Protein AF-A0A7S3KDC9-F1 (afdb_monomer)

Foldseek 3Di:
DDDQPDPDPQDPPQQEAEAEEEDCCPPPPVNVVVVVVVCVVRDPDDDPDDDPQNHQKYWYWYDHDPQAWIKIWIWGWDGDDPVCPPPPDIDIDTPDDIDTGGDDDDDDDDPVVVCVVPPDPCPVVNVVDDPDQWDADPVGDIGGDDDDDDDDCVPDDDDDPPDPPPDPDDDDDDDDDDDDDDDDDDD

Secondary structure (DSSP, 8-state):
---------PPTTPPPEEEEESTHHHH-HHHHHHHHHHHHHH-----SS--STT--EEEEEE-SSTTSPEEEEEEEEP---GGGTT-S---EEE-S--EEE------PPPHHHHHHHT-----HHHHH---TTEEE-TTS-EEE---PPP--STT------------S--PPP--------------

InterPro domains:
  IPR007109 Brix domain [PF04427] (1-105)
  IPR007109 Brix domain [PS50833] (1-112)
  IPR039770 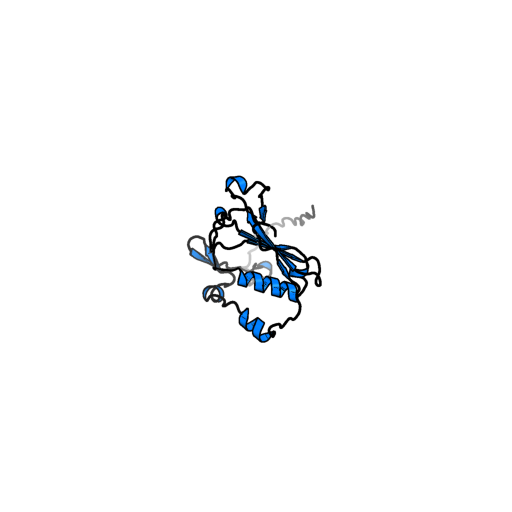Ribosome biogenesis protein Rpf2 [PTHR12728] (2-178)

Radius of gyration: 34.82 Å; Cα contacts (8 Å, |Δi|>4): 170; chains: 1; bounding box: 51×59×108 Å

Nearest PDB structures (foldseek):
  7v08-assembly1_v  TM=8.301E-01  e=1.025E-11  Saccharomyces cerevisiae BY4741
  8fl0-assembly1_ND  TM=8.923E-01  e=6.881E-11  Homo sapiens
  8pvk-assembly1_Cf  TM=8.203E-01  e=7.550E-10  Thermochaetoides thermophila DSM 1495
  8v87-assembly1_A  TM=5.357E-01  e=4.226E-05  Saccharomyces cerevisiae BY4741
  7r7a-assembly1_A  TM=6.028E-01  e=6.704E-04  Saccharomyces cerevisiae BY4741

pLDDT: mean 77.25, std 17.92, range [35.19, 95.69]

Structure (mmCIF, N/CA/C/O backbone):
data_AF-A0A7S3KDC9-F1
#
_entry.id   AF-A0A7S3KDC9-F1
#
loop_
_atom_site.group_PDB
_atom_site.id
_atom_site.type_symbol
_atom_site.label_atom_id
_atom_site.label_alt_id
_atom_site.label_comp_id
_atom_site.label_asym_id
_atom_site.label_entity_id
_atom_site.label_seq_id
_atom_site.pdbx_PDB_ins_code
_atom_site.Cartn_x
_atom_site.Cartn_y
_atom_site.Cartn_z
_atom_site.occupancy
_atom_site.B_iso_or_equiv
_atom_site.auth_seq_id
_atom_site.auth_comp_id
_atom_site.auth_asym_id
_atom_site.auth_atom_id
_atom_site.pdbx_PDB_model_num
ATOM 1 N N . MET A 1 1 ? 14.980 -5.523 -29.769 1.00 38.31 1 MET A N 1
ATOM 2 C CA . MET A 1 1 ? 14.821 -6.627 -28.802 1.00 38.31 1 MET A CA 1
ATOM 3 C C . MET A 1 1 ? 15.820 -6.347 -27.694 1.00 38.31 1 MET A C 1
ATOM 5 O O . MET A 1 1 ? 17.009 -6.439 -27.952 1.00 38.31 1 MET A O 1
ATOM 9 N N . VAL A 1 2 ? 15.374 -5.808 -26.557 1.00 43.94 2 VAL A N 1
ATOM 10 C CA . VAL A 1 2 ? 16.285 -5.476 -25.449 1.00 43.94 2 VAL A CA 1
ATOM 11 C C . VAL A 1 2 ? 16.535 -6.774 -24.692 1.00 43.94 2 VAL A C 1
ATOM 13 O O . VAL A 1 2 ? 15.620 -7.309 -24.072 1.00 43.94 2 VAL A O 1
ATOM 16 N N . GLU A 1 3 ? 17.735 -7.331 -24.826 1.00 42.62 3 GLU A N 1
ATOM 17 C CA . GLU A 1 3 ? 18.160 -8.485 -24.037 1.00 42.62 3 GLU A CA 1
ATOM 18 C C . GLU A 1 3 ? 18.395 -8.033 -22.592 1.00 42.62 3 GLU A C 1
ATOM 20 O O . GLU A 1 3 ? 19.257 -7.194 -22.321 1.00 42.62 3 GLU A O 1
ATOM 25 N N . PHE A 1 4 ? 17.621 -8.580 -21.654 1.00 53.53 4 PHE A N 1
ATOM 26 C CA . PHE A 1 4 ? 17.877 -8.395 -20.230 1.00 53.53 4 PHE A CA 1
ATOM 27 C C . PHE A 1 4 ? 19.142 -9.176 -19.864 1.00 53.53 4 PHE A C 1
ATOM 29 O O . PHE A 1 4 ? 19.122 -10.395 -19.719 1.00 53.53 4 PHE A O 1
ATOM 36 N N . LYS A 1 5 ? 20.262 -8.464 -19.737 1.00 50.69 5 LYS A N 1
ATOM 37 C CA . LYS A 1 5 ? 21.571 -9.027 -19.367 1.00 50.69 5 LYS A CA 1
ATOM 38 C C . LYS A 1 5 ? 21.699 -9.386 -17.880 1.00 50.69 5 LYS A C 1
ATOM 40 O O . LYS A 1 5 ? 22.746 -9.875 -17.463 1.00 50.69 5 LYS A O 1
ATOM 45 N N . ASN A 1 6 ? 20.662 -9.146 -17.080 1.00 57.94 6 ASN A N 1
ATOM 46 C CA . ASN A 1 6 ? 20.745 -9.248 -15.630 1.00 57.94 6 ASN A CA 1
ATOM 47 C C . ASN A 1 6 ? 20.316 -10.637 -15.152 1.00 57.94 6 ASN A C 1
ATOM 49 O O . ASN A 1 6 ? 19.184 -11.074 -15.360 1.00 57.94 6 ASN A O 1
ATOM 53 N N . LYS A 1 7 ? 21.244 -11.331 -14.489 1.00 64.56 7 LYS A N 1
ATOM 54 C CA . LYS A 1 7 ? 20.959 -12.529 -13.701 1.00 64.56 7 LYS A CA 1
ATOM 55 C C . LYS A 1 7 ? 20.071 -12.107 -12.527 1.00 64.56 7 LYS A C 1
ATO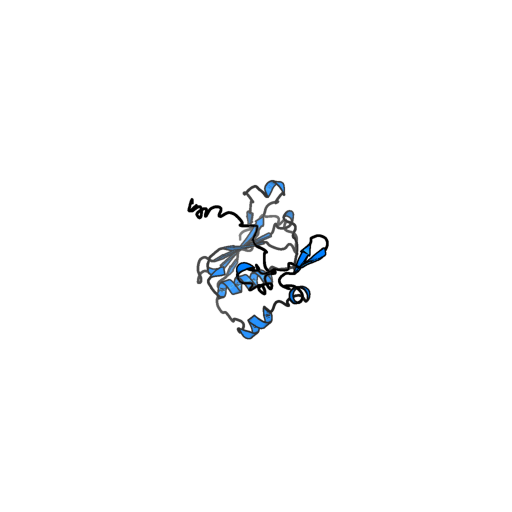M 57 O O . LYS A 1 7 ? 20.578 -11.559 -11.559 1.00 64.56 7 LYS A O 1
ATOM 62 N N . ILE A 1 8 ? 18.767 -12.348 -12.644 1.00 72.06 8 ILE A N 1
ATOM 63 C CA . ILE A 1 8 ? 17.779 -12.052 -11.598 1.00 72.06 8 ILE A CA 1
ATOM 64 C C . ILE A 1 8 ? 18.168 -12.827 -10.336 1.00 72.06 8 ILE A C 1
ATOM 66 O O . ILE A 1 8 ? 18.234 -14.060 -10.382 1.00 72.06 8 ILE A O 1
ATOM 70 N N . SER A 1 9 ? 18.443 -12.122 -9.237 1.00 77.25 9 SER A N 1
ATOM 71 C CA . SER A 1 9 ? 18.793 -12.740 -7.949 1.00 77.25 9 SER A CA 1
ATOM 72 C C . SER A 1 9 ? 17.602 -12.859 -6.990 1.00 77.25 9 SER A C 1
ATOM 74 O O . SER A 1 9 ? 17.691 -13.553 -5.980 1.00 77.25 9 SER A O 1
ATOM 76 N N . ILE A 1 10 ? 16.459 -12.271 -7.361 1.00 78.62 10 ILE A N 1
ATOM 77 C CA . ILE A 1 10 ? 15.203 -12.327 -6.606 1.00 78.62 10 ILE A CA 1
ATOM 78 C C . ILE A 1 10 ? 14.671 -13.762 -6.482 1.00 78.62 10 ILE A C 1
ATOM 80 O O . ILE A 1 10 ? 14.402 -14.444 -7.476 1.00 78.62 10 ILE A O 1
ATOM 84 N N . GLU A 1 11 ? 14.394 -14.180 -5.248 1.00 80.69 11 GLU A N 1
ATOM 85 C CA . GLU A 1 11 ? 13.729 -15.449 -4.958 1.00 80.69 11 GLU A CA 1
ATOM 86 C C . GLU A 1 11 ? 12.222 -15.413 -5.271 1.00 80.69 11 GLU A C 1
ATOM 88 O O . GLU A 1 11 ? 11.508 -14.427 -5.052 1.00 80.69 11 GLU A O 1
ATOM 93 N N . ILE A 1 12 ? 11.692 -16.543 -5.741 1.00 81.50 12 ILE A N 1
ATOM 94 C CA . ILE A 1 12 ? 10.267 -16.684 -6.049 1.00 81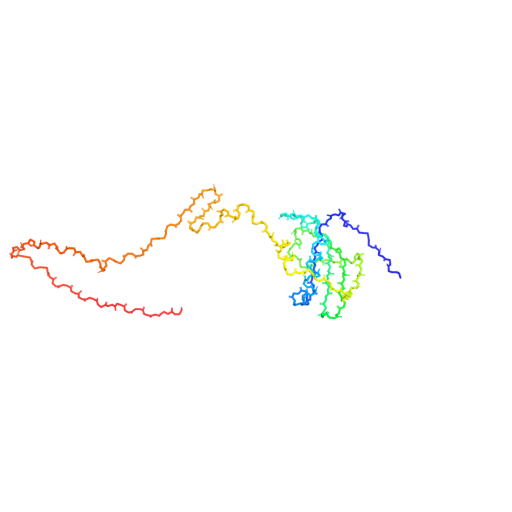.50 12 ILE A CA 1
ATOM 95 C C . ILE A 1 12 ? 9.448 -16.612 -4.752 1.00 81.50 12 ILE A C 1
ATOM 97 O O . ILE A 1 12 ? 9.695 -17.341 -3.796 1.00 81.50 12 ILE A O 1
ATOM 101 N N . GLY A 1 13 ? 8.415 -15.766 -4.742 1.00 80.62 13 GLY A N 1
ATOM 102 C CA . GLY A 1 13 ? 7.488 -15.641 -3.613 1.00 80.62 13 GLY A CA 1
ATOM 103 C C . GLY A 1 13 ? 7.859 -14.570 -2.585 1.00 80.62 13 GLY A C 1
ATOM 104 O O . GLY A 1 13 ? 7.149 -14.443 -1.584 1.00 80.62 13 GL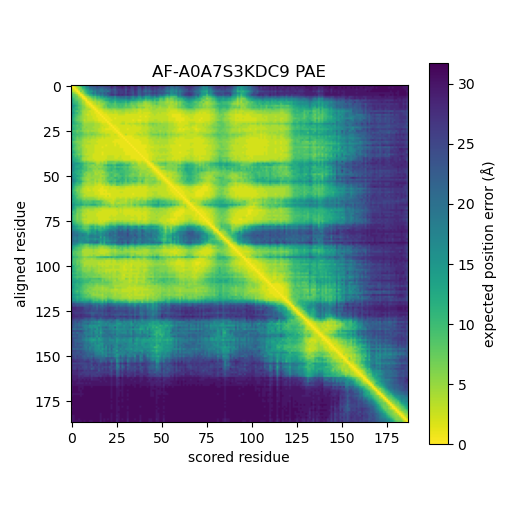Y A O 1
ATOM 105 N N . GLN A 1 14 ? 8.908 -13.778 -2.832 1.00 82.62 14 GLN A N 1
ATOM 106 C CA . GLN A 1 14 ? 9.185 -12.575 -2.046 1.00 82.62 14 GLN A CA 1
ATOM 107 C C . GLN A 1 14 ? 8.087 -11.522 -2.227 1.00 82.62 14 GLN A C 1
ATOM 109 O O . GLN A 1 1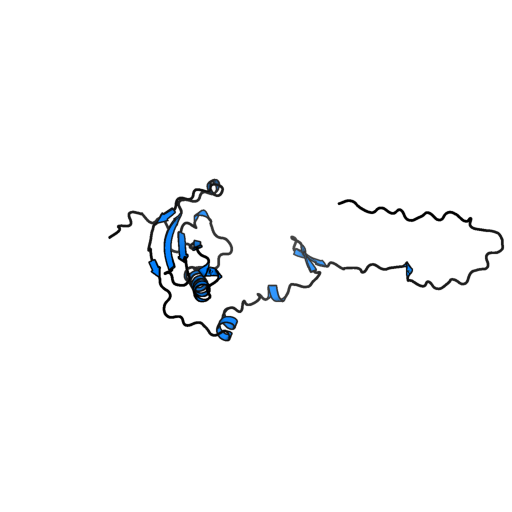4 ? 7.557 -11.318 -3.325 1.00 82.62 14 GLN A O 1
ATOM 114 N N . GLN A 1 15 ? 7.744 -10.850 -1.127 1.00 86.06 15 GLN A N 1
ATOM 115 C CA . GLN A 1 15 ? 6.761 -9.777 -1.140 1.00 86.06 15 GLN A CA 1
ATOM 116 C C . GLN A 1 15 ? 7.393 -8.515 -1.747 1.00 86.06 15 GLN A C 1
ATOM 118 O O . GLN A 1 15 ? 8.410 -8.053 -1.229 1.00 86.06 15 GLN A O 1
ATOM 123 N N . PRO A 1 16 ? 6.815 -7.947 -2.820 1.00 89.62 16 PRO A N 1
ATOM 124 C CA . PRO A 1 16 ? 7.359 -6.745 -3.428 1.00 89.62 16 PRO A CA 1
ATOM 125 C C . PRO A 1 16 ? 7.048 -5.503 -2.592 1.00 89.62 16 PRO A C 1
ATOM 127 O O . PRO A 1 16 ? 5.987 -5.392 -1.968 1.00 89.62 16 PRO A O 1
ATOM 130 N N . ILE A 1 17 ? 7.950 -4.532 -2.659 1.00 89.50 17 ILE A N 1
ATOM 131 C CA . ILE A 1 17 ? 7.695 -3.150 -2.268 1.00 89.50 17 ILE A CA 1
ATOM 132 C C . ILE A 1 17 ? 6.970 -2.478 -3.436 1.00 89.50 17 ILE A C 1
ATOM 134 O O . ILE A 1 17 ? 7.436 -2.518 -4.574 1.00 89.50 17 ILE A O 1
ATOM 138 N N . LEU A 1 18 ? 5.816 -1.875 -3.159 1.00 93.00 18 LEU A N 1
ATOM 139 C CA . LEU A 1 18 ? 5.032 -1.150 -4.156 1.00 93.00 18 LEU A CA 1
ATOM 140 C C . LEU A 1 18 ? 5.235 0.349 -3.968 1.00 93.00 18 LEU A C 1
ATOM 142 O O . LEU A 1 18 ? 4.988 0.873 -2.881 1.00 93.00 18 LEU A O 1
ATOM 146 N N . LEU A 1 19 ? 5.636 1.033 -5.034 1.00 94.06 19 LEU A N 1
ATOM 147 C CA . LEU A 1 19 ? 5.787 2.480 -5.067 1.00 94.06 19 LEU A CA 1
ATOM 148 C C . LEU A 1 19 ? 4.755 3.063 -6.032 1.00 94.06 19 LEU A C 1
ATOM 150 O O . LEU A 1 19 ? 4.705 2.668 -7.191 1.00 94.06 19 LEU A O 1
ATOM 154 N N . PHE A 1 20 ? 3.935 3.996 -5.557 1.00 95.69 20 PHE A N 1
ATOM 155 C CA . PHE A 1 20 ? 2.978 4.732 -6.384 1.00 95.69 20 PHE A CA 1
ATOM 156 C C . PHE A 1 20 ? 3.424 6.188 -6.440 1.00 95.69 20 PHE A C 1
ATOM 158 O O . PHE A 1 20 ? 3.456 6.857 -5.409 1.00 95.69 20 PHE A O 1
ATOM 165 N N . GLN A 1 21 ? 3.799 6.657 -7.624 1.00 94.50 21 GLN A N 1
ATOM 166 C CA . GLN A 1 21 ? 4.276 8.015 -7.861 1.00 94.50 21 GLN A CA 1
ATOM 167 C C . GLN A 1 21 ? 3.242 8.789 -8.678 1.00 94.50 21 GLN A C 1
ATOM 169 O O . GLN A 1 21 ? 2.884 8.377 -9.784 1.00 94.50 21 GLN A O 1
ATOM 174 N N . GLY A 1 22 ? 2.800 9.919 -8.131 1.00 93.81 22 GLY A N 1
ATOM 175 C CA . GLY A 1 22 ? 1.896 10.856 -8.787 1.00 93.81 22 GLY A CA 1
ATOM 176 C C . GLY A 1 22 ? 0.578 11.067 -8.048 1.00 93.81 22 GLY A C 1
ATOM 177 O O . GLY A 1 22 ? -0.013 10.137 -7.496 1.00 93.81 22 GLY A O 1
ATOM 178 N N . ASP A 1 23 ? 0.097 12.304 -8.107 1.00 93.62 23 ASP A N 1
ATOM 179 C CA . ASP A 1 23 ? -1.134 12.770 -7.463 1.00 93.62 23 ASP A CA 1
ATOM 180 C C . ASP A 1 23 ? -2.423 12.057 -7.922 1.00 93.62 23 ASP A C 1
ATOM 182 O O . ASP A 1 23 ? -3.337 11.903 -7.098 1.00 93.62 23 ASP A O 1
ATOM 186 N N . PRO A 1 24 ? -2.551 11.566 -9.181 1.00 94.12 24 PRO A N 1
ATOM 187 C CA . PRO A 1 24 ? -3.754 10.856 -9.610 1.00 94.12 24 PRO A CA 1
ATOM 188 C C . PRO A 1 24 ? -4.128 9.697 -8.684 1.00 94.12 24 PRO A C 1
ATOM 190 O O . PRO A 1 24 ? -5.314 9.471 -8.449 1.00 94.12 24 PRO A O 1
ATOM 193 N N . PHE A 1 25 ? -3.141 9.005 -8.108 1.00 95.00 25 PHE A N 1
ATOM 194 C CA . PHE A 1 25 ? -3.349 7.846 -7.239 1.00 95.00 25 PHE A CA 1
ATOM 195 C C . PHE A 1 25 ? -4.066 8.142 -5.918 1.00 95.00 25 PHE A C 1
ATOM 197 O O . PHE A 1 25 ? -4.572 7.196 -5.310 1.00 95.00 25 PHE A O 1
ATOM 204 N N . ASP A 1 26 ? -4.136 9.407 -5.503 1.00 93.38 26 ASP A N 1
ATOM 205 C CA . ASP A 1 26 ? -4.817 9.830 -4.276 1.00 93.38 26 ASP A CA 1
ATOM 206 C C . ASP A 1 26 ? -6.005 10.772 -4.544 1.00 93.38 26 ASP A C 1
ATOM 208 O O . ASP A 1 26 ? -6.892 10.887 -3.699 1.00 93.38 26 ASP A O 1
ATOM 212 N N . LEU A 1 27 ? -6.071 11.397 -5.728 1.00 93.19 27 LEU A N 1
ATOM 213 C CA . LEU A 1 27 ? -7.140 12.334 -6.102 1.00 93.19 27 LEU A CA 1
ATOM 214 C C . LEU A 1 27 ? -8.214 11.722 -7.015 1.00 93.19 27 LEU A C 1
ATOM 216 O O . LEU A 1 27 ? -9.398 12.027 -6.876 1.00 93.19 27 LEU A O 1
ATOM 220 N N . SER A 1 28 ? -7.830 10.878 -7.976 1.00 92.94 28 SER A N 1
ATOM 221 C CA . SER A 1 28 ? -8.747 10.345 -8.989 1.00 92.94 28 SER A CA 1
ATOM 222 C C . SER A 1 28 ? -9.345 9.013 -8.552 1.00 92.94 28 SER A C 1
ATOM 224 O O . SER A 1 28 ? -8.625 8.048 -8.308 1.00 92.94 28 SER A O 1
ATOM 226 N N . GLU A 1 29 ? -10.677 8.904 -8.535 1.00 91.50 29 GLU A N 1
ATOM 227 C CA . GLU A 1 29 ? -11.375 7.690 -8.086 1.00 91.50 29 GLU A CA 1
ATOM 228 C C . GLU A 1 29 ? -10.932 6.423 -8.842 1.00 91.50 29 GLU A C 1
ATOM 230 O O . GLU A 1 29 ? -10.737 5.363 -8.241 1.00 91.50 29 GLU A O 1
ATOM 235 N N . ASN A 1 30 ? -10.725 6.528 -10.158 1.00 92.88 30 ASN A N 1
ATOM 236 C CA . ASN A 1 30 ? -10.280 5.402 -10.981 1.00 92.88 30 ASN A CA 1
ATOM 237 C C . ASN A 1 30 ? -8.866 4.938 -10.598 1.00 92.88 30 ASN A C 1
ATOM 239 O O . ASN A 1 30 ? -8.620 3.735 -10.499 1.00 92.88 30 ASN A O 1
ATOM 243 N N . HIS A 1 31 ? -7.958 5.879 -10.337 1.00 93.56 31 HIS A N 1
ATOM 244 C CA . HIS A 1 31 ? -6.571 5.592 -9.970 1.00 93.56 31 HIS A CA 1
ATOM 245 C C . HIS A 1 31 ? -6.452 5.098 -8.526 1.00 93.56 31 HIS A C 1
ATOM 247 O O . HIS A 1 31 ? -5.695 4.164 -8.272 1.00 93.56 31 HIS A O 1
ATOM 253 N N . ILE A 1 32 ? -7.252 5.631 -7.597 1.00 93.50 32 ILE A N 1
ATOM 254 C CA . ILE A 1 32 ? -7.342 5.136 -6.214 1.00 93.50 32 ILE A CA 1
ATOM 255 C C . ILE A 1 32 ? -7.793 3.670 -6.206 1.00 93.50 32 ILE A C 1
ATOM 257 O O . ILE A 1 32 ? -7.217 2.821 -5.521 1.00 93.50 32 ILE A O 1
ATOM 261 N N . LYS A 1 33 ? -8.820 3.333 -6.992 1.00 92.31 33 LYS A N 1
ATOM 262 C CA . LYS A 1 33 ? -9.306 1.949 -7.091 1.00 92.31 33 LYS A CA 1
ATOM 263 C C . LYS A 1 33 ? -8.293 1.036 -7.777 1.00 92.31 33 LYS A C 1
ATOM 265 O O . LYS A 1 33 ? -8.110 -0.093 -7.327 1.00 92.31 33 LYS A O 1
ATOM 270 N N . PHE A 1 34 ? -7.595 1.529 -8.799 1.00 93.56 34 PHE A N 1
ATOM 271 C CA . PHE A 1 34 ? -6.480 0.811 -9.414 1.00 93.56 34 PHE A CA 1
ATOM 272 C C . PHE A 1 34 ? -5.354 0.536 -8.405 1.00 93.56 34 PHE A C 1
ATOM 274 O O . PHE A 1 34 ? -4.909 -0.604 -8.294 1.00 93.56 34 PHE A O 1
ATOM 281 N N . LYS A 1 35 ? -4.949 1.538 -7.614 1.00 94.75 35 LYS A N 1
ATOM 282 C CA . LYS A 1 35 ? -3.961 1.406 -6.531 1.00 94.75 35 LYS A CA 1
ATOM 283 C C . LYS A 1 35 ? -4.373 0.315 -5.544 1.00 94.75 35 LYS A C 1
ATOM 285 O O . LYS A 1 35 ? -3.593 -0.595 -5.281 1.00 94.75 35 LYS A O 1
ATOM 290 N N . ASN A 1 36 ? -5.619 0.342 -5.071 1.00 92.81 36 ASN A N 1
ATOM 291 C CA . ASN A 1 36 ? -6.150 -0.681 -4.164 1.00 92.81 36 ASN A CA 1
ATOM 292 C C . ASN A 1 36 ? -6.126 -2.088 -4.783 1.00 92.81 36 ASN A C 1
ATOM 294 O O . ASN A 1 36 ? -5.751 -3.048 -4.112 1.00 92.81 36 ASN A O 1
ATOM 298 N N . MET A 1 37 ? -6.488 -2.207 -6.062 1.00 92.62 37 MET A N 1
ATOM 299 C CA . MET A 1 37 ? -6.452 -3.473 -6.793 1.00 92.62 37 MET A CA 1
ATOM 300 C C . MET A 1 37 ? -5.021 -4.007 -6.941 1.00 92.62 37 MET A C 1
ATOM 302 O O . MET A 1 37 ? -4.794 -5.191 -6.716 1.00 92.62 37 MET A O 1
ATOM 306 N N . MET A 1 38 ? -4.052 -3.148 -7.271 1.00 93.75 38 MET A N 1
ATOM 307 C CA . MET A 1 38 ? -2.643 -3.545 -7.389 1.00 93.75 38 MET A CA 1
ATOM 308 C C . MET A 1 38 ? -2.049 -3.953 -6.042 1.00 93.75 38 MET A C 1
ATOM 310 O O . MET A 1 38 ? -1.324 -4.944 -5.970 1.00 93.75 38 MET A O 1
ATOM 314 N N . ILE A 1 39 ? -2.401 -3.248 -4.965 1.00 93.50 39 ILE A N 1
ATOM 315 C CA . ILE A 1 39 ? -1.998 -3.632 -3.609 1.00 93.50 39 ILE A CA 1
ATOM 316 C C . ILE A 1 39 ? -2.512 -5.033 -3.272 1.00 93.50 39 ILE A C 1
ATOM 318 O O . ILE A 1 39 ? -1.752 -5.830 -2.734 1.00 93.50 39 ILE A O 1
ATOM 322 N N . ASP A 1 40 ? -3.768 -5.356 -3.588 1.00 91.25 40 ASP A N 1
ATOM 323 C CA . ASP A 1 40 ? -4.315 -6.684 -3.291 1.00 91.25 40 ASP A CA 1
ATOM 324 C C . ASP A 1 40 ? -3.735 -7.772 -4.210 1.00 91.25 40 ASP A C 1
ATOM 326 O O . ASP A 1 40 ? -3.420 -8.861 -3.740 1.00 91.25 40 ASP A O 1
ATOM 330 N N . PHE A 1 41 ? -3.496 -7.459 -5.490 1.00 92.00 41 PHE A N 1
ATOM 331 C CA . PHE A 1 41 ? -2.901 -8.388 -6.459 1.00 92.00 41 PHE A CA 1
ATOM 332 C C . PHE A 1 41 ? -1.476 -8.812 -6.078 1.00 92.00 41 PHE A C 1
ATOM 334 O O . PHE A 1 41 ? -1.134 -9.991 -6.155 1.00 92.00 41 PHE A O 1
ATOM 341 N N . PHE A 1 42 ? -0.638 -7.864 -5.649 1.00 90.12 42 PHE A N 1
ATOM 342 C CA . PHE A 1 42 ? 0.754 -8.141 -5.279 1.00 90.12 42 PHE A CA 1
ATOM 343 C C . PHE A 1 42 ? 0.934 -8.550 -3.810 1.00 90.12 42 PHE A C 1
ATOM 345 O O . PHE A 1 42 ? 2.042 -8.906 -3.394 1.00 90.12 42 PHE A O 1
ATOM 352 N N . ARG A 1 43 ? -0.134 -8.543 -3.005 1.00 85.44 43 ARG A N 1
ATOM 353 C CA . ARG A 1 43 ? -0.078 -8.989 -1.611 1.00 85.44 43 ARG A CA 1
ATOM 354 C C . ARG A 1 43 ? -0.224 -10.507 -1.526 1.00 85.44 43 ARG A C 1
ATOM 356 O O . ARG A 1 43 ? -1.322 -11.046 -1.556 1.00 85.44 43 ARG A O 1
ATOM 363 N N . ILE A 1 44 ? 0.900 -11.194 -1.326 1.00 77.69 44 ILE A N 1
ATOM 364 C CA . ILE A 1 44 ? 0.943 -12.664 -1.242 1.00 77.69 44 ILE A CA 1
ATOM 365 C C . ILE A 1 44 ? 0.524 -13.175 0.151 1.00 77.69 44 ILE A C 1
ATOM 367 O O . ILE A 1 44 ? -0.211 -14.156 0.260 1.00 77.69 44 ILE A O 1
ATOM 371 N N . LYS A 1 45 ? 0.994 -12.542 1.240 1.00 81.19 45 LYS A N 1
ATOM 372 C CA . LYS A 1 45 ? 0.740 -12.979 2.629 1.00 81.19 45 LYS A CA 1
ATOM 373 C C . LYS A 1 45 ? 0.508 -11.793 3.568 1.00 81.19 45 LYS A C 1
ATOM 375 O O . LYS A 1 45 ? 1.045 -10.708 3.371 1.00 81.19 45 LYS A O 1
ATOM 380 N N . HIS A 1 46 ? -0.259 -12.021 4.636 1.00 79.94 46 HIS A N 1
ATOM 381 C CA . HIS A 1 46 ? -0.362 -11.086 5.758 1.00 79.94 46 HIS A CA 1
ATOM 382 C C . HIS A 1 46 ? 0.802 -11.306 6.730 1.00 79.94 46 HIS A C 1
ATOM 384 O O . HIS A 1 46 ? 0.739 -12.184 7.591 1.00 79.94 46 HIS A O 1
ATOM 390 N N . LEU A 1 47 ? 1.861 -10.511 6.589 1.00 78.62 47 LEU A N 1
ATOM 391 C CA . LEU A 1 47 ? 3.025 -10.550 7.473 1.00 78.62 47 LEU A CA 1
ATOM 392 C C . LEU A 1 47 ? 2.906 -9.469 8.561 1.00 78.62 47 LEU A C 1
ATOM 394 O O . LEU A 1 47 ? 2.505 -8.342 8.279 1.00 78.62 47 LEU A O 1
ATOM 398 N N . LYS A 1 48 ? 3.228 -9.816 9.816 1.00 82.94 48 LYS A N 1
ATOM 399 C CA . LYS A 1 48 ? 3.326 -8.846 10.931 1.00 82.94 48 LYS A CA 1
ATOM 400 C C . LYS A 1 48 ? 4.680 -8.136 10.959 1.00 82.94 48 LYS A C 1
ATOM 402 O O . LYS A 1 48 ? 4.762 -6.994 11.389 1.00 82.94 48 LYS A O 1
ATOM 407 N N . SER A 1 49 ? 5.715 -8.833 10.515 1.00 81.75 49 SER A N 1
ATOM 408 C CA . SER A 1 49 ? 7.081 -8.353 10.360 1.00 81.75 49 SER A CA 1
ATOM 409 C C . SER A 1 49 ? 7.656 -8.971 9.089 1.00 81.75 49 SER A C 1
ATOM 411 O O . SER A 1 49 ? 7.260 -10.072 8.698 1.00 81.75 49 SER A O 1
ATOM 413 N N . THR A 1 50 ? 8.551 -8.247 8.426 1.00 78.94 50 THR A N 1
ATOM 414 C CA . THR A 1 50 ? 9.252 -8.713 7.226 1.00 78.94 50 THR A CA 1
ATOM 415 C C . THR A 1 50 ? 10.748 -8.515 7.405 1.00 78.94 50 THR A C 1
ATOM 417 O O . THR A 1 50 ? 11.168 -7.626 8.146 1.00 78.94 50 THR A O 1
ATOM 420 N N . ASN A 1 51 ? 11.542 -9.352 6.744 1.00 79.44 51 ASN A N 1
ATOM 421 C CA . ASN A 1 51 ? 12.983 -9.171 6.695 1.00 79.44 51 ASN A CA 1
ATOM 422 C C . ASN A 1 51 ? 13.317 -8.134 5.612 1.00 79.44 51 ASN A C 1
ATOM 424 O O . ASN A 1 51 ? 12.945 -8.298 4.448 1.00 79.44 51 ASN A O 1
ATOM 428 N N . ILE A 1 52 ? 14.019 -7.074 6.007 1.00 77.69 52 ILE A N 1
ATOM 429 C CA . ILE A 1 52 ? 14.447 -5.988 5.118 1.00 77.69 52 ILE A CA 1
ATOM 430 C C . ILE A 1 52 ? 15.437 -6.523 4.075 1.00 77.69 52 ILE A C 1
ATOM 432 O O . ILE A 1 52 ? 15.310 -6.200 2.899 1.00 77.69 52 ILE A O 1
ATOM 436 N N . LEU A 1 53 ? 16.336 -7.431 4.473 1.00 76.69 53 LEU A N 1
ATOM 437 C CA . LEU A 1 53 ? 17.346 -8.033 3.590 1.00 76.69 53 LEU A CA 1
ATOM 438 C C . LEU A 1 53 ? 16.716 -8.833 2.438 1.00 76.69 53 LEU A C 1
ATOM 440 O O . LEU A 1 53 ? 17.268 -8.911 1.345 1.00 76.69 53 LEU A O 1
ATOM 444 N N . ALA A 1 54 ? 15.541 -9.419 2.689 1.00 74.12 54 ALA A N 1
ATOM 445 C CA . ALA A 1 54 ? 14.783 -10.204 1.716 1.00 74.12 54 ALA A CA 1
ATOM 446 C C . ALA A 1 54 ? 13.833 -9.348 0.858 1.00 74.12 54 ALA A C 1
ATOM 448 O O . ALA A 1 54 ? 13.119 -9.877 0.009 1.00 74.12 54 ALA A O 1
ATOM 449 N N . SER A 1 55 ? 13.773 -8.034 1.087 1.00 78.38 55 SER A N 1
ATOM 450 C CA . SER A 1 55 ? 12.873 -7.121 0.376 1.00 78.38 55 SER A CA 1
ATOM 451 C C . SER A 1 55 ? 13.600 -6.456 -0.795 1.00 78.38 55 SER A C 1
ATOM 453 O O . SER A 1 55 ? 13.805 -5.248 -0.808 1.00 78.38 55 SER A O 1
ATOM 455 N N . GLN A 1 56 ? 14.012 -7.259 -1.777 1.00 86.81 56 GLN A N 1
ATOM 456 C CA . GLN A 1 56 ? 14.798 -6.789 -2.931 1.00 86.81 56 GLN A CA 1
ATOM 457 C C . GLN A 1 56 ? 13.926 -6.368 -4.119 1.00 86.81 56 GLN A C 1
ATOM 459 O O . GLN A 1 56 ? 14.366 -5.651 -5.012 1.00 86.81 56 GLN A O 1
ATOM 464 N N . ARG A 1 57 ? 12.670 -6.818 -4.153 1.00 88.50 57 ARG A N 1
ATOM 465 C CA . ARG A 1 57 ? 11.772 -6.609 -5.287 1.00 88.50 57 ARG A CA 1
ATOM 466 C C . ARG A 1 57 ? 11.006 -5.294 -5.157 1.00 88.50 57 ARG A C 1
ATOM 468 O O . ARG A 1 57 ? 10.198 -5.163 -4.238 1.00 88.50 57 ARG A O 1
ATOM 475 N N . ILE A 1 58 ? 11.171 -4.370 -6.105 1.00 91.12 58 ILE A N 1
ATOM 476 C CA . ILE A 1 58 ? 10.457 -3.083 -6.124 1.00 91.12 58 ILE A CA 1
ATOM 477 C C . ILE A 1 58 ? 9.642 -2.950 -7.412 1.00 91.12 58 ILE A C 1
ATOM 479 O O . ILE A 1 58 ? 10.170 -3.063 -8.517 1.00 91.12 58 ILE A O 1
ATOM 483 N N . ILE A 1 59 ? 8.345 -2.680 -7.281 1.00 93.19 59 ILE A N 1
ATOM 484 C CA . ILE A 1 59 ? 7.450 -2.393 -8.406 1.00 93.19 59 ILE A CA 1
ATOM 485 C C . ILE A 1 59 ? 6.996 -0.943 -8.289 1.00 93.19 59 ILE A C 1
ATOM 487 O O . ILE A 1 59 ? 6.348 -0.563 -7.313 1.00 93.19 59 ILE A O 1
ATOM 491 N N . CYS A 1 60 ? 7.338 -0.141 -9.291 1.00 94.69 60 CYS A N 1
ATOM 492 C CA . CYS A 1 60 ? 6.974 1.263 -9.372 1.00 94.69 60 CYS A CA 1
ATOM 493 C C . CYS A 1 60 ? 5.818 1.456 -10.354 1.00 94.69 60 CYS A C 1
ATOM 495 O O . CYS A 1 60 ? 5.871 0.968 -11.482 1.00 94.69 60 CYS A O 1
ATOM 497 N N . PHE A 1 61 ? 4.798 2.188 -9.921 1.00 95.69 61 PHE A N 1
ATOM 498 C CA . PHE A 1 61 ? 3.699 2.681 -10.733 1.00 95.69 61 PHE A CA 1
ATOM 499 C C . PHE A 1 61 ? 3.800 4.195 -10.813 1.00 95.69 61 PHE A C 1
ATOM 501 O O . PHE A 1 61 ? 3.753 4.861 -9.778 1.00 95.69 61 PHE A O 1
ATOM 508 N N . THR A 1 62 ? 3.891 4.744 -12.017 1.00 95.44 62 THR A N 1
ATOM 509 C CA . THR A 1 62 ? 3.930 6.192 -12.226 1.00 95.44 62 THR A CA 1
ATOM 510 C C . THR A 1 62 ? 2.735 6.639 -13.058 1.00 95.44 62 THR A C 1
ATOM 512 O O . THR A 1 62 ? 2.351 5.979 -14.026 1.00 95.44 62 THR A O 1
ATOM 515 N N . ALA A 1 63 ? 2.107 7.739 -12.645 1.00 94.69 63 ALA A N 1
ATOM 516 C CA . ALA A 1 63 ? 1.015 8.382 -13.367 1.00 94.69 63 ALA A CA 1
ATOM 517 C C . ALA A 1 63 ? 1.138 9.897 -13.198 1.00 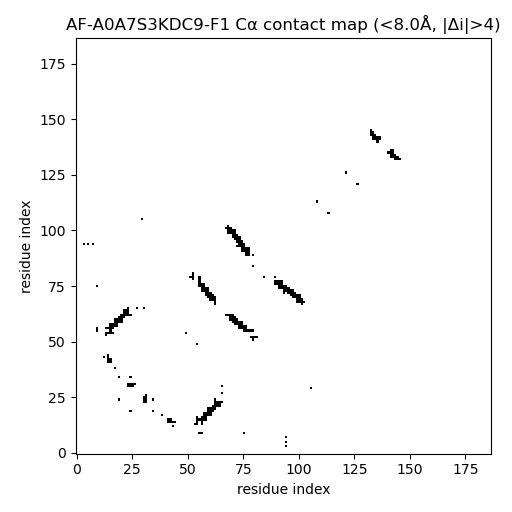94.69 63 ALA A C 1
ATOM 519 O O . ALA A 1 63 ? 1.147 10.391 -12.074 1.00 94.69 63 ALA A O 1
ATOM 520 N N . GLN A 1 64 ? 1.249 10.638 -14.298 1.00 89.31 64 GLN A N 1
ATOM 521 C CA . GLN A 1 64 ? 1.435 12.090 -14.241 1.00 89.31 64 GLN A CA 1
ATOM 522 C C . GLN A 1 64 ? 0.088 12.814 -14.153 1.00 89.31 64 GLN A C 1
ATOM 524 O O . GLN A 1 64 ? -0.120 13.659 -13.289 1.00 89.31 64 GLN A O 1
ATOM 529 N N . GLU A 1 65 ? -0.853 12.434 -15.015 1.00 88.69 65 GLU A N 1
ATOM 530 C CA . GLU A 1 65 ? -2.191 13.016 -15.089 1.00 88.69 65 GLU A CA 1
ATOM 531 C C . GLU A 1 65 ? -3.264 11.933 -15.225 1.00 88.69 65 GLU A C 1
ATOM 533 O O . GLU A 1 65 ? -2.998 10.798 -15.623 1.00 88.69 65 GLU A O 1
ATOM 538 N N . ASN A 1 66 ? -4.521 12.310 -14.990 1.00 84.81 66 ASN A N 1
ATOM 539 C CA . ASN A 1 66 ? -5.659 11.389 -15.027 1.00 84.81 66 ASN A CA 1
ATOM 540 C C . ASN A 1 66 ? -5.899 10.717 -16.391 1.00 84.81 66 ASN A C 1
ATOM 542 O O . ASN A 1 66 ? -6.555 9.679 -16.441 1.00 84.81 66 ASN A O 1
ATOM 546 N N . ASN A 1 67 ? -5.440 11.321 -17.488 1.00 85.38 67 ASN A N 1
ATOM 547 C CA . ASN A 1 67 ? -5.628 10.789 -18.841 1.00 85.38 67 ASN A CA 1
ATOM 548 C C . ASN A 1 67 ? -4.340 10.193 -19.431 1.00 85.38 67 ASN A C 1
ATOM 550 O O . ASN A 1 67 ? -4.344 9.695 -20.556 1.00 85.38 67 ASN A O 1
ATOM 554 N N . THR A 1 68 ? -3.234 10.255 -18.685 1.00 89.31 68 THR A N 1
ATOM 555 C CA . THR A 1 68 ? -1.969 9.643 -19.099 1.00 89.31 68 THR A CA 1
ATOM 556 C C . THR A 1 68 ? -1.965 8.154 -18.768 1.00 89.31 68 THR A C 1
ATOM 558 O O . THR A 1 68 ? -2.607 7.731 -17.802 1.00 89.31 68 THR A O 1
ATOM 561 N N . PRO A 1 69 ? -1.273 7.330 -19.567 1.00 92.19 69 PRO A N 1
ATOM 562 C CA . PRO A 1 69 ? -1.112 5.927 -19.243 1.00 92.19 69 PRO A CA 1
ATOM 563 C C . PRO A 1 69 ? -0.256 5.762 -17.981 1.00 92.19 69 PRO A C 1
ATOM 565 O O . PRO A 1 69 ? 0.687 6.509 -17.731 1.00 92.19 69 PRO A O 1
ATOM 568 N N . ILE A 1 70 ? -0.601 4.756 -17.187 1.00 94.62 70 ILE A N 1
ATOM 569 C CA . ILE A 1 70 ? 0.139 4.338 -16.005 1.00 94.62 70 ILE A CA 1
ATOM 570 C C . ILE A 1 70 ? 1.327 3.500 -16.466 1.00 94.62 70 ILE A C 1
ATOM 572 O O . ILE A 1 70 ? 1.142 2.467 -17.119 1.00 94.62 70 ILE A O 1
ATOM 576 N N . MET A 1 71 ? 2.533 3.899 -16.080 1.00 94.94 71 MET A N 1
ATOM 577 C CA . MET A 1 71 ? 3.737 3.115 -16.337 1.00 94.94 71 MET A CA 1
ATOM 578 C C . MET A 1 71 ? 4.026 2.215 -15.143 1.00 94.94 71 MET A C 1
ATOM 580 O O . MET A 1 71 ? 4.069 2.674 -14.005 1.00 94.94 71 MET A O 1
ATOM 584 N N . LEU A 1 72 ? 4.253 0.934 -15.406 1.00 94.94 72 LEU A N 1
ATOM 585 C CA . LEU A 1 72 ? 4.788 -0.030 -14.458 1.00 94.94 72 LEU A CA 1
ATOM 586 C C . LEU A 1 72 ? 6.246 -0.297 -14.810 1.00 94.94 72 LEU A C 1
ATOM 588 O O . LEU A 1 72 ? 6.569 -0.652 -15.946 1.00 94.94 72 LEU A O 1
ATOM 592 N N . GLN A 1 73 ? 7.112 -0.162 -13.814 1.00 93.12 73 GLN A N 1
ATOM 593 C CA . GLN A 1 73 ? 8.523 -0.512 -13.896 1.00 93.12 73 GLN A CA 1
ATOM 594 C C . GLN A 1 73 ? 8.877 -1.467 -12.761 1.00 93.12 73 GLN A C 1
ATOM 596 O O . GLN A 1 73 ? 8.371 -1.342 -11.645 1.00 93.12 73 GLN A O 1
ATOM 601 N N . HIS A 1 74 ? 9.739 -2.434 -13.053 1.00 92.00 74 HIS A N 1
ATOM 602 C CA . HIS A 1 74 ? 10.135 -3.465 -12.105 1.00 92.00 74 HIS A CA 1
ATOM 603 C C . HIS A 1 74 ? 11.648 -3.438 -11.909 1.00 92.00 74 HIS A C 1
ATOM 605 O O . HIS A 1 74 ? 12.411 -3.604 -12.868 1.00 92.00 74 HIS A O 1
ATOM 611 N N . PHE A 1 75 ? 12.050 -3.233 -10.658 1.00 90.75 75 PHE A N 1
ATOM 612 C CA . PHE A 1 75 ? 13.430 -3.041 -10.243 1.00 90.75 75 PHE A CA 1
ATOM 613 C C . PHE A 1 75 ? 13.858 -4.093 -9.214 1.00 90.75 75 PHE A C 1
ATOM 615 O O . PHE A 1 75 ? 13.063 -4.519 -8.368 1.00 90.75 75 PHE A O 1
ATOM 622 N N . GLU A 1 76 ? 15.133 -4.465 -9.278 1.00 88.56 76 GLU A N 1
ATOM 623 C CA . GLU A 1 76 ? 15.885 -5.062 -8.176 1.00 88.56 76 GLU A CA 1
ATOM 624 C C . GLU A 1 76 ? 16.513 -3.942 -7.361 1.00 88.56 76 GLU A C 1
ATOM 626 O O . GLU A 1 76 ? 17.160 -3.059 -7.926 1.00 88.56 76 GLU A O 1
ATOM 631 N N . ALA A 1 77 ? 16.370 -3.999 -6.045 1.00 85.88 77 ALA A N 1
ATOM 632 C CA . ALA A 1 77 ? 17.280 -3.314 -5.149 1.00 85.88 77 ALA A CA 1
ATOM 633 C C . ALA A 1 77 ? 18.538 -4.166 -4.961 1.00 85.88 77 ALA A C 1
ATOM 635 O O . ALA A 1 77 ? 18.442 -5.380 -4.754 1.00 85.88 77 ALA A O 1
ATOM 636 N N . GLY A 1 78 ? 19.708 -3.524 -4.995 1.00 78.12 78 GLY A N 1
ATOM 637 C CA . GLY A 1 78 ? 20.956 -4.149 -4.563 1.00 78.12 78 GLY A CA 1
ATOM 638 C C . GLY A 1 78 ? 20.903 -4.617 -3.102 1.00 78.12 78 GLY A C 1
ATOM 639 O O . GLY A 1 78 ? 19.965 -4.313 -2.363 1.00 78.12 78 GLY A O 1
ATOM 640 N N . THR A 1 79 ? 21.918 -5.367 -2.670 1.00 69.69 79 THR A N 1
ATOM 641 C CA . THR A 1 79 ? 21.987 -5.918 -1.309 1.00 69.69 79 THR A CA 1
ATOM 642 C C . THR A 1 79 ? 21.907 -4.813 -0.256 1.00 69.69 79 THR A C 1
ATOM 644 O O . THR A 1 79 ? 22.863 -4.071 -0.032 1.00 69.69 79 THR A O 1
ATOM 647 N N . ILE A 1 80 ? 20.764 -4.731 0.420 1.00 65.19 80 ILE A N 1
ATOM 648 C CA . ILE A 1 80 ? 20.563 -3.848 1.566 1.00 65.19 80 ILE A CA 1
ATOM 649 C C . ILE A 1 80 ? 21.262 -4.519 2.746 1.00 65.19 80 ILE A C 1
ATOM 651 O O . ILE A 1 80 ? 20.833 -5.584 3.165 1.00 65.19 80 ILE A O 1
ATOM 655 N N . ASN A 1 81 ? 22.340 -3.936 3.268 1.00 62.72 81 ASN A N 1
ATOM 656 C CA . ASN A 1 81 ? 22.964 -4.388 4.515 1.00 62.72 81 ASN A CA 1
ATOM 657 C C . ASN A 1 81 ? 22.468 -3.514 5.676 1.00 62.72 81 ASN A C 1
ATOM 659 O O . ASN A 1 81 ? 22.206 -2.331 5.482 1.00 62.72 81 ASN A O 1
ATOM 663 N N . GLU A 1 82 ? 22.379 -4.053 6.896 1.00 59.62 82 GLU A N 1
ATOM 664 C CA . GLU A 1 82 ? 21.887 -3.304 8.072 1.00 59.62 82 GLU A CA 1
ATOM 665 C C . GLU A 1 82 ? 22.735 -2.056 8.388 1.00 59.62 82 GLU A C 1
ATOM 667 O O . GLU A 1 82 ? 22.195 -1.046 8.829 1.00 59.62 82 GLU A O 1
ATOM 672 N N . GLY A 1 83 ? 24.038 -2.079 8.080 1.00 59.12 83 GLY A N 1
ATOM 673 C CA . GLY A 1 83 ? 24.915 -0.902 8.174 1.00 59.12 83 GLY A CA 1
ATOM 674 C C . GLY A 1 83 ? 24.686 0.150 7.081 1.00 59.12 83 GLY A C 1
ATOM 675 O O . GLY A 1 83 ? 25.035 1.307 7.272 1.00 59.12 83 GLY A O 1
ATOM 676 N N . LEU A 1 84 ? 24.061 -0.240 5.967 1.00 56.91 84 LEU A N 1
ATOM 677 C CA . LEU A 1 84 ? 23.693 0.625 4.843 1.00 56.91 84 LEU A CA 1
ATOM 678 C C . LEU A 1 84 ? 22.268 1.187 4.994 1.00 56.91 84 LEU A C 1
ATOM 680 O O . LEU A 1 84 ? 21.853 2.022 4.204 1.00 56.91 84 LEU A O 1
ATOM 684 N N . ALA A 1 85 ? 21.502 0.748 6.001 1.00 54.94 85 ALA A N 1
ATOM 685 C CA . ALA A 1 85 ? 20.136 1.224 6.240 1.00 54.94 85 ALA A CA 1
ATOM 686 C C . ALA A 1 85 ? 20.069 2.726 6.595 1.00 54.94 85 ALA A C 1
ATOM 688 O O . ALA A 1 85 ? 18.988 3.313 6.557 1.00 54.94 85 ALA A O 1
ATOM 689 N N . GLY A 1 86 ? 21.210 3.334 6.944 1.00 58.50 86 GLY A N 1
ATOM 690 C CA . GLY A 1 86 ? 21.369 4.777 7.142 1.00 58.50 86 GLY A CA 1
ATOM 691 C C . GLY A 1 86 ? 21.902 5.537 5.921 1.00 58.50 86 GLY A C 1
ATOM 692 O O . GLY A 1 86 ? 21.797 6.762 5.902 1.00 58.50 86 GLY A O 1
ATOM 693 N N . ASP A 1 87 ? 22.427 4.842 4.907 1.00 60.22 87 ASP A N 1
ATOM 694 C CA . ASP A 1 87 ? 22.991 5.458 3.705 1.00 60.22 87 ASP A CA 1
ATOM 695 C C . ASP A 1 87 ? 21.947 5.508 2.580 1.00 60.22 87 ASP A C 1
ATOM 697 O O . ASP A 1 87 ? 21.281 4.529 2.248 1.00 60.22 87 ASP A O 1
ATOM 701 N N . SER A 1 88 ? 21.802 6.681 1.964 1.00 59.69 88 SER A N 1
ATOM 702 C CA . SER A 1 88 ? 20.734 7.007 1.006 1.00 59.69 88 SER A CA 1
ATOM 703 C C . SER A 1 88 ? 20.887 6.389 -0.388 1.00 59.69 88 SER A C 1
ATOM 705 O O . SER A 1 88 ? 20.036 6.610 -1.250 1.00 59.69 88 SER A O 1
ATOM 707 N N . ASN A 1 89 ? 21.972 5.663 -0.648 1.00 71.44 89 ASN A N 1
ATOM 708 C CA . ASN A 1 89 ? 22.361 5.277 -2.002 1.00 71.44 89 ASN A CA 1
ATOM 709 C C . ASN A 1 89 ? 22.087 3.792 -2.234 1.00 71.44 89 ASN A C 1
ATOM 711 O O . ASN A 1 89 ? 22.975 2.951 -2.125 1.00 71.44 89 ASN A O 1
ATOM 715 N N . ILE A 1 90 ? 20.834 3.485 -2.561 1.00 76.81 90 ILE A N 1
ATOM 716 C CA . ILE A 1 90 ? 20.427 2.152 -3.007 1.00 76.81 90 ILE A CA 1
ATOM 717 C C . ILE A 1 90 ? 20.500 2.129 -4.533 1.00 76.81 90 ILE A C 1
ATOM 719 O O . ILE A 1 90 ? 19.784 2.870 -5.208 1.00 76.81 90 ILE A O 1
ATOM 723 N N . GLU A 1 91 ? 21.358 1.273 -5.082 1.00 83.06 91 GLU A N 1
ATOM 724 C CA . GLU A 1 91 ? 21.410 1.029 -6.522 1.00 83.06 91 GLU A CA 1
ATOM 725 C C . GLU A 1 91 ? 20.202 0.191 -6.953 1.00 83.06 91 GLU A C 1
ATOM 727 O O . GLU A 1 91 ? 19.914 -0.862 -6.373 1.00 83.06 91 GLU A O 1
ATOM 732 N N . LEU A 1 92 ? 19.491 0.673 -7.974 1.00 86.62 92 LEU A N 1
ATOM 733 C CA . LEU A 1 92 ? 18.341 -0.004 -8.562 1.00 86.62 92 LEU A CA 1
ATOM 734 C C . LEU A 1 92 ? 18.696 -0.491 -9.963 1.00 86.62 92 LEU A C 1
ATOM 736 O O . LEU A 1 92 ? 19.120 0.299 -10.809 1.00 86.62 92 LEU A O 1
ATOM 740 N N . THR A 1 93 ? 18.479 -1.775 -10.230 1.00 89.12 93 THR A N 1
ATOM 741 C CA . THR A 1 93 ? 18.656 -2.359 -11.565 1.00 89.12 93 THR A CA 1
ATOM 742 C C . THR A 1 93 ? 17.296 -2.706 -12.160 1.00 89.12 93 THR A C 1
ATOM 744 O O . THR A 1 93 ? 16.434 -3.292 -11.510 1.00 89.12 93 THR A O 1
ATOM 747 N N . GLU A 1 94 ? 17.051 -2.318 -13.413 1.00 88.56 94 GLU A N 1
ATOM 748 C CA . GLU A 1 94 ? 15.802 -2.675 -14.091 1.00 88.56 94 GLU A CA 1
ATOM 749 C C . GLU A 1 94 ? 15.839 -4.157 -14.492 1.00 88.56 94 GLU A C 1
ATOM 751 O O . GLU A 1 94 ? 16.716 -4.598 -15.240 1.00 88.56 94 GLU A O 1
ATOM 756 N N . ILE A 1 95 ? 14.876 -4.927 -13.982 1.00 87.25 95 ILE A N 1
ATOM 757 C CA . ILE A 1 95 ? 14.679 -6.342 -14.331 1.00 87.25 95 ILE A CA 1
ATOM 758 C C . ILE A 1 95 ? 13.582 -6.488 -15.392 1.00 87.25 95 ILE A C 1
ATOM 760 O O . ILE A 1 95 ? 13.594 -7.426 -16.187 1.00 87.25 95 ILE A O 1
ATOM 764 N N . GLY A 1 96 ? 12.618 -5.559 -15.404 1.00 81.94 96 GLY A N 1
ATOM 765 C CA . GLY A 1 96 ? 11.418 -5.638 -16.239 1.00 81.94 96 GLY A CA 1
ATOM 766 C C . GLY A 1 96 ? 10.365 -6.620 -15.690 1.00 81.94 96 GLY A C 1
ATOM 767 O O . GLY A 1 96 ? 10.621 -7.326 -14.718 1.00 81.94 96 GLY A O 1
ATOM 768 N N . PRO A 1 97 ? 9.149 -6.689 -16.260 1.00 87.81 97 PRO A N 1
ATOM 769 C CA . PRO A 1 97 ? 8.703 -6.010 -17.470 1.00 87.81 97 PRO A CA 1
ATOM 770 C C . PRO A 1 97 ? 8.412 -4.528 -17.233 1.00 87.81 97 PRO A C 1
ATOM 772 O O . PRO A 1 97 ? 7.921 -4.134 -16.177 1.00 87.81 97 PRO A O 1
ATOM 775 N N . LYS A 1 98 ? 8.674 -3.720 -18.260 1.00 91.00 98 LYS A N 1
ATOM 776 C CA . LYS A 1 98 ? 8.180 -2.350 -18.355 1.00 91.00 98 LYS A CA 1
ATOM 777 C C . LYS A 1 98 ? 6.849 -2.380 -19.093 1.00 91.00 98 LYS A C 1
ATOM 779 O O . LYS A 1 98 ? 6.797 -2.848 -20.230 1.00 91.00 98 LYS A O 1
ATOM 784 N N . ILE A 1 99 ? 5.780 -1.937 -18.443 1.00 93.81 99 ILE A N 1
ATOM 785 C CA . ILE A 1 99 ? 4.421 -2.020 -18.989 1.00 93.81 99 ILE A CA 1
ATOM 786 C C . ILE A 1 99 ? 3.808 -0.628 -18.989 1.00 93.81 99 ILE A C 1
ATOM 788 O O . ILE A 1 99 ? 3.868 0.080 -17.993 1.00 93.81 99 ILE A O 1
ATOM 792 N N . GLU A 1 100 ? 3.186 -0.256 -20.096 1.00 94.38 100 GLU A N 1
ATOM 793 C CA . GLU A 1 100 ? 2.380 0.953 -20.213 1.00 94.38 100 GLU A CA 1
ATOM 794 C C . GLU A 1 100 ? 0.902 0.555 -20.254 1.00 94.38 100 GLU A C 1
ATOM 796 O O . GLU A 1 100 ? 0.497 -0.295 -21.052 1.00 94.38 100 GLU A O 1
ATOM 801 N N . MET A 1 101 ? 0.090 1.120 -19.361 1.00 92.69 101 MET A N 1
ATOM 802 C CA . MET A 1 101 ? -1.310 0.738 -19.179 1.00 92.69 101 MET A CA 1
ATOM 803 C C . MET A 1 101 ? -2.219 1.960 -19.239 1.00 92.69 101 MET A C 1
ATOM 805 O O . MET A 1 101 ? -2.141 2.847 -18.401 1.00 92.69 101 MET A O 1
ATOM 809 N N . SER A 1 102 ? -3.163 1.985 -20.176 1.00 91.38 102 SER A N 1
ATOM 810 C CA . SER A 1 102 ? -4.214 3.011 -20.217 1.00 91.38 102 SER A CA 1
ATOM 811 C C . SER A 1 102 ? -5.501 2.500 -19.563 1.00 91.38 102 SER A C 1
ATOM 813 O O . SER A 1 102 ? -5.988 1.427 -19.941 1.00 91.38 102 SER A O 1
ATOM 815 N N . ILE A 1 103 ? -6.111 3.276 -18.665 1.00 90.50 103 ILE A N 1
ATOM 816 C CA . ILE A 1 103 ? -7.459 2.977 -18.161 1.00 90.50 103 ILE A CA 1
ATOM 817 C C . ILE A 1 103 ? -8.468 3.281 -19.275 1.00 90.50 103 ILE A C 1
ATOM 819 O O . ILE A 1 103 ? -8.532 4.398 -19.775 1.00 90.50 103 ILE A O 1
ATOM 823 N N . ARG A 1 104 ? -9.255 2.278 -19.679 1.00 91.38 104 ARG A N 1
ATOM 824 C CA . ARG A 1 104 ? -10.292 2.430 -20.714 1.00 91.38 104 ARG A CA 1
ATOM 825 C C . ARG A 1 104 ? -11.684 2.277 -20.113 1.00 91.38 104 ARG A C 1
ATOM 827 O O . ARG A 1 104 ? -12.273 3.227 -19.621 1.00 91.38 104 ARG A O 1
ATOM 834 N N . ARG A 1 105 ? -12.221 1.058 -20.139 1.00 91.62 105 ARG A N 1
ATOM 835 C CA . ARG A 1 105 ? -13.545 0.758 -19.589 1.00 91.62 105 ARG A CA 1
ATOM 836 C C . ARG A 1 105 ? -13.424 0.471 -18.102 1.00 91.62 105 ARG A C 1
ATOM 838 O O . ARG A 1 105 ? -12.553 -0.297 -17.701 1.00 91.62 105 ARG A O 1
ATOM 845 N N . VAL A 1 106 ? -14.331 1.041 -17.318 1.00 91.88 106 VAL A N 1
ATOM 846 C CA . VAL A 1 106 ? -14.344 0.891 -15.865 1.00 91.88 106 VAL A CA 1
ATOM 847 C C . VAL A 1 106 ? -15.741 0.488 -15.416 1.00 91.88 106 VAL A C 1
ATOM 849 O O . VAL A 1 106 ? -16.727 1.119 -15.791 1.00 91.88 106 VAL A O 1
ATOM 852 N N . LYS A 1 107 ? -15.827 -0.581 -14.623 1.00 92.38 107 LYS A N 1
ATOM 853 C CA . LYS A 1 107 ? -17.063 -1.021 -13.977 1.00 92.38 107 LYS A CA 1
ATOM 854 C C . LYS A 1 107 ? -16.813 -1.097 -12.480 1.00 92.38 107 LYS A C 1
ATOM 856 O O . LYS A 1 107 ? -16.197 -2.043 -11.997 1.00 92.38 107 LYS A O 1
ATOM 861 N N . HIS A 1 108 ? -17.276 -0.079 -11.769 1.00 88.81 108 HIS A N 1
ATOM 862 C CA . HIS A 1 108 ? -17.139 -0.003 -10.322 1.00 88.81 108 HIS A CA 1
ATOM 863 C C . HIS A 1 108 ? -18.176 -0.876 -9.623 1.00 88.81 108 HIS A C 1
ATOM 865 O O . HIS A 1 108 ? -19.274 -1.089 -10.137 1.00 88.81 108 HIS A O 1
ATOM 871 N N . ALA A 1 109 ? -17.814 -1.380 -8.444 1.00 90.31 109 ALA A N 1
ATOM 872 C CA . ALA A 1 109 ? -18.781 -1.995 -7.550 1.00 90.31 109 ALA A CA 1
ATOM 873 C C . ALA A 1 109 ? -19.778 -0.940 -7.058 1.00 90.31 109 ALA A C 1
ATOM 875 O O . ALA A 1 109 ? -19.413 0.223 -6.867 1.00 90.31 109 ALA A O 1
ATOM 876 N N . ASP A 1 110 ? -21.016 -1.370 -6.826 1.00 94.06 110 ASP A N 1
ATOM 877 C CA . ASP A 1 110 ? -22.011 -0.537 -6.167 1.00 94.06 110 ASP A CA 1
ATOM 878 C C . ASP A 1 110 ? -21.594 -0.218 -4.719 1.00 94.06 110 ASP A C 1
ATOM 880 O O . ASP A 1 110 ? -20.841 -0.969 -4.083 1.00 94.06 110 ASP A O 1
ATOM 884 N N . HIS A 1 111 ? -22.086 0.900 -4.193 1.00 90.31 111 HIS A N 1
ATOM 885 C CA . HIS A 1 111 ? -21.712 1.400 -2.875 1.00 90.31 111 HIS A CA 1
ATOM 886 C C . HIS A 1 111 ? -22.062 0.406 -1.754 1.00 90.31 111 HIS A C 1
ATOM 888 O O . HIS A 1 111 ? -21.269 0.223 -0.823 1.00 90.31 111 HIS A O 1
ATOM 894 N N . GLU A 1 112 ? -23.203 -0.286 -1.843 1.00 94.00 112 GLU A N 1
ATOM 895 C CA . GLU A 1 112 ? -23.586 -1.290 -0.843 1.00 94.00 112 GLU A CA 1
ATOM 896 C C . GLU A 1 112 ? -22.655 -2.506 -0.862 1.00 94.00 112 GLU A C 1
ATOM 898 O O . GLU A 1 112 ? -22.188 -2.956 0.191 1.00 94.00 112 GLU A O 1
ATOM 903 N N . ALA A 1 113 ? -22.321 -2.991 -2.061 1.00 93.75 113 ALA A N 1
ATOM 904 C CA . ALA A 1 113 ? -21.402 -4.108 -2.252 1.00 93.75 113 ALA A CA 1
ATOM 905 C C . ALA A 1 113 ? -19.989 -3.768 -1.750 1.00 93.75 113 ALA A C 1
ATOM 907 O O . ALA A 1 113 ? -19.376 -4.564 -1.033 1.00 93.75 113 ALA A O 1
ATOM 908 N N . TRP A 1 114 ? -19.495 -2.564 -2.058 1.00 90.19 114 TRP A N 1
ATOM 909 C CA . TRP A 1 114 ? -18.202 -2.081 -1.570 1.00 90.19 114 TRP A CA 1
ATOM 910 C C . TRP A 1 114 ? -18.169 -2.015 -0.041 1.00 90.19 114 TRP A C 1
ATOM 912 O O . TRP A 1 114 ? -17.277 -2.575 0.599 1.00 90.19 114 TRP A O 1
ATOM 922 N N . LYS A 1 115 ? -19.195 -1.415 0.571 1.00 91.00 115 LYS A N 1
ATOM 923 C CA . LYS A 1 115 ? -19.314 -1.305 2.031 1.00 91.00 115 LYS A CA 1
ATOM 924 C C . LYS A 1 115 ? -19.357 -2.672 2.717 1.00 91.00 115 LYS A C 1
ATOM 926 O O . LYS A 1 115 ? -18.767 -2.837 3.789 1.00 91.00 115 LYS A O 1
ATOM 931 N N . ALA A 1 116 ? -20.049 -3.643 2.124 1.00 91.31 116 ALA A N 1
ATOM 932 C CA . ALA A 1 116 ? -20.091 -5.007 2.636 1.00 91.31 116 ALA A CA 1
ATOM 933 C C . ALA A 1 116 ? -18.713 -5.690 2.562 1.00 91.31 116 ALA A C 1
ATOM 935 O O . ALA A 1 116 ? -18.295 -6.311 3.542 1.00 91.31 116 ALA A O 1
ATOM 936 N N . ALA A 1 117 ? -17.987 -5.526 1.450 1.00 88.19 117 ALA A N 1
ATOM 937 C CA . ALA A 1 117 ? -16.666 -6.119 1.236 1.00 88.19 117 ALA A CA 1
ATOM 938 C C . ALA A 1 117 ? -15.576 -5.507 2.136 1.00 88.19 117 ALA A C 1
ATOM 940 O O . ALA A 1 117 ? -14.761 -6.232 2.707 1.00 88.19 117 ALA A O 1
ATOM 941 N N . THR A 1 118 ? -15.584 -4.186 2.340 1.00 88.25 118 THR A N 1
ATOM 942 C CA . THR A 1 118 ? -14.602 -3.486 3.194 1.00 88.25 118 THR A CA 1
ATOM 943 C C . THR A 1 118 ? -14.952 -3.555 4.687 1.00 88.25 118 THR A C 1
ATOM 945 O O . THR A 1 118 ? -14.300 -2.931 5.529 1.00 88.25 118 THR A O 1
ATOM 948 N N . LYS A 1 119 ? -15.976 -4.324 5.073 1.00 87.75 119 LYS A N 1
ATOM 949 C CA . LYS A 1 119 ? -16.356 -4.495 6.476 1.00 87.75 119 LYS A CA 1
ATOM 950 C C . LYS A 1 119 ? -15.271 -5.267 7.229 1.00 87.75 119 LYS A C 1
ATOM 952 O O . LYS A 1 119 ? -15.284 -6.495 7.314 1.00 87.75 119 LYS A O 1
ATOM 957 N N . VAL A 1 120 ? -14.358 -4.537 7.864 1.00 80.50 120 VAL A N 1
ATOM 958 C CA . VAL A 1 120 ? -13.376 -5.127 8.775 1.00 80.50 120 VAL A CA 1
ATOM 959 C C . VAL A 1 120 ? -14.128 -5.719 9.963 1.00 80.50 120 VAL A C 1
ATOM 961 O O . VAL A 1 120 ? -14.739 -4.996 10.758 1.00 80.50 120 VAL A O 1
ATOM 964 N N . LYS A 1 121 ? -14.082 -7.051 10.105 1.00 74.75 121 LYS A N 1
ATOM 965 C CA . LYS A 1 121 ? -14.533 -7.725 11.325 1.00 74.75 121 LYS A CA 1
ATOM 966 C C . LYS A 1 121 ? -13.704 -7.144 12.465 1.00 74.75 121 LYS A C 1
ATOM 968 O O . LYS A 1 121 ? -12.519 -7.446 12.582 1.00 74.75 121 LYS A O 1
ATOM 973 N N . LYS A 1 122 ? -14.305 -6.286 13.296 1.00 64.50 122 LYS A N 1
ATOM 974 C CA . LYS A 1 122 ? -13.698 -5.904 14.572 1.00 64.50 122 LYS A CA 1
ATOM 975 C C . LYS A 1 122 ? -13.440 -7.230 15.280 1.00 64.50 122 LYS A C 1
ATOM 977 O O . LYS A 1 122 ? -14.392 -7.949 15.582 1.00 64.50 122 LYS A O 1
ATOM 982 N N . SER A 1 123 ? -12.172 -7.612 15.432 1.00 59.59 123 SER A N 1
ATOM 983 C CA . SER A 1 123 ? -11.822 -8.813 16.184 1.00 59.59 123 SER A CA 1
ATOM 984 C C . SER A 1 123 ? -12.572 -8.745 17.513 1.00 59.59 123 SER A C 1
ATOM 986 O O . SER A 1 123 ? -12.733 -7.655 18.069 1.00 59.59 123 SER A O 1
ATOM 988 N N . LYS A 1 124 ? -13.085 -9.875 18.012 1.00 52.28 124 LYS A N 1
ATOM 989 C CA . LYS A 1 124 ? -13.872 -9.897 19.259 1.00 52.28 124 LYS A CA 1
ATOM 990 C C . LYS A 1 124 ? -13.146 -9.143 20.394 1.00 52.28 124 LYS A C 1
ATOM 992 O O . LYS A 1 124 ? -13.786 -8.441 21.161 1.00 52.28 124 LYS A O 1
ATOM 997 N N . ALA A 1 125 ? -11.809 -9.143 20.384 1.00 51.34 125 ALA A N 1
ATOM 998 C CA . ALA A 1 125 ? -10.944 -8.332 21.244 1.00 51.34 125 ALA A CA 1
ATOM 999 C C . ALA A 1 125 ? -11.145 -6.796 21.143 1.00 51.34 125 ALA A C 1
ATOM 1001 O O . ALA A 1 125 ? -11.210 -6.130 22.171 1.00 51.34 125 ALA A O 1
ATOM 1002 N N . LYS A 1 126 ? -11.305 -6.215 19.940 1.00 51.19 126 LYS A N 1
ATOM 1003 C CA . LYS A 1 126 ? -11.594 -4.773 19.746 1.00 51.19 126 LYS A CA 1
ATOM 1004 C C . LYS A 1 126 ? -13.023 -4.386 20.138 1.00 51.19 126 LYS A C 1
ATOM 1006 O O . LYS A 1 126 ? -13.261 -3.231 20.472 1.00 51.19 126 LYS A O 1
ATOM 1011 N N . ILE A 1 127 ? -13.969 -5.327 20.076 1.00 50.34 127 ILE A N 1
ATOM 1012 C CA . ILE A 1 127 ? -15.358 -5.109 20.521 1.00 50.34 127 ILE A CA 1
ATOM 1013 C C . ILE A 1 127 ? -15.432 -5.076 22.057 1.00 50.34 127 ILE A C 1
ATOM 1015 O O . ILE A 1 127 ? -16.260 -4.361 22.609 1.00 50.34 127 ILE A O 1
ATOM 1019 N N . ILE A 1 128 ? -14.534 -5.785 22.750 1.00 56.03 128 ILE A N 1
ATOM 1020 C CA . ILE A 1 128 ? -14.530 -5.877 24.219 1.00 56.03 128 ILE A CA 1
ATOM 1021 C C . ILE A 1 128 ? -13.845 -4.664 24.898 1.00 56.03 128 ILE A C 1
ATOM 1023 O O . ILE A 1 128 ? -14.158 -4.373 26.050 1.00 56.03 128 ILE A O 1
ATOM 1027 N N . GLN A 1 129 ? -12.947 -3.917 24.238 1.00 59.41 129 GLN A N 1
ATOM 1028 C CA . GLN A 1 129 ? -12.013 -3.016 24.944 1.00 59.41 129 GLN A CA 1
ATOM 1029 C C . GLN A 1 129 ?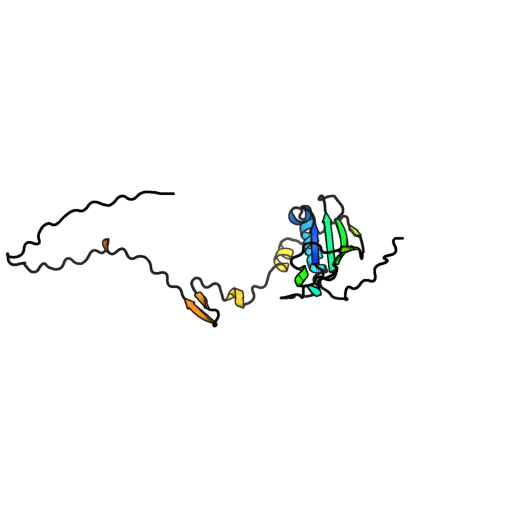 -11.827 -1.630 24.287 1.00 59.41 129 GLN A C 1
ATOM 1031 O O . GLN A 1 129 ? -10.853 -1.373 23.584 1.00 59.41 129 GLN A O 1
ATOM 1036 N N . LYS A 1 130 ? -12.731 -0.696 24.597 1.00 60.41 130 LYS A N 1
ATOM 1037 C CA . LYS A 1 130 ? -12.377 0.698 24.944 1.00 60.41 130 LYS A CA 1
ATOM 1038 C C . LYS A 1 130 ? -13.297 1.137 26.083 1.00 60.41 130 LYS A C 1
ATOM 1040 O O . LYS A 1 130 ? -14.132 2.024 25.931 1.00 60.41 130 LYS A O 1
ATOM 1045 N N . LYS A 1 131 ? -13.202 0.456 27.226 1.00 69.44 131 LYS A N 1
ATOM 1046 C CA . LYS A 1 131 ? -13.851 0.948 28.443 1.00 69.44 131 LYS A CA 1
ATOM 1047 C C . LYS A 1 131 ? -13.056 2.170 28.900 1.00 69.44 131 LYS A C 1
ATOM 1049 O O . LYS A 1 131 ? -11.893 2.045 29.272 1.00 69.44 131 LYS A O 1
ATOM 1054 N N . ARG A 1 132 ? -13.655 3.361 28.775 1.00 76.69 132 ARG A N 1
ATOM 1055 C CA . ARG A 1 132 ? -13.049 4.625 29.221 1.00 76.69 132 ARG A CA 1
ATOM 1056 C C . ARG A 1 132 ? -12.617 4.453 30.681 1.00 76.69 132 ARG A C 1
ATOM 1058 O O . ARG A 1 132 ? -13.374 3.882 31.460 1.00 76.69 132 ARG A O 1
ATOM 1065 N N . ASN A 1 133 ? -11.428 4.940 31.026 1.00 79.12 133 ASN A N 1
ATOM 1066 C CA . ASN A 1 133 ? -10.852 4.886 32.374 1.00 79.12 133 ASN A CA 1
ATOM 1067 C C . ASN A 1 133 ? -10.310 3.524 32.839 1.00 79.12 133 ASN A C 1
ATOM 1069 O O . ASN A 1 133 ? -10.043 3.384 34.027 1.00 79.12 133 ASN A O 1
ATOM 1073 N N . ILE A 1 134 ? -10.126 2.544 31.949 1.00 82.00 134 ILE A N 1
ATOM 1074 C CA . ILE A 1 134 ? -9.471 1.268 32.272 1.00 82.00 134 ILE A CA 1
ATOM 1075 C C . ILE A 1 134 ? -8.277 1.068 31.329 1.00 82.00 134 ILE A C 1
ATOM 1077 O O . ILE A 1 134 ? -8.453 1.034 30.110 1.00 82.00 134 ILE A O 1
ATOM 1081 N N . SER A 1 135 ? -7.074 0.929 31.882 1.00 81.06 135 SER A N 1
ATOM 1082 C CA . SER A 1 135 ? -5.831 0.615 31.163 1.00 81.06 135 SER A CA 1
ATOM 1083 C C . SER A 1 135 ? -5.247 -0.713 31.647 1.00 81.06 135 SER A C 1
ATOM 1085 O O . SER A 1 135 ? -5.595 -1.199 32.719 1.00 81.06 135 SER A O 1
ATOM 1087 N N . HIS A 1 136 ? -4.395 -1.337 30.834 1.00 86.00 136 HIS A N 1
ATOM 1088 C CA . HIS A 1 136 ? -3.633 -2.523 31.230 1.00 86.00 136 HIS A CA 1
ATOM 1089 C C . HIS A 1 136 ? -2.152 -2.146 31.267 1.00 86.00 136 HIS A C 1
ATOM 1091 O O . HIS A 1 136 ? -1.664 -1.543 30.313 1.00 86.00 136 HIS A O 1
ATOM 1097 N N . ASN A 1 137 ? -1.463 -2.464 32.360 1.00 86.19 137 ASN A N 1
ATOM 1098 C CA . ASN A 1 137 ? -0.019 -2.258 32.479 1.00 86.19 137 ASN A CA 1
ATOM 1099 C C . ASN A 1 137 ? 0.749 -3.318 31.671 1.00 86.19 137 ASN A C 1
ATOM 1101 O O . ASN A 1 137 ? 0.188 -4.353 31.313 1.00 86.19 137 ASN A O 1
ATOM 1105 N N . GLU A 1 138 ? 2.044 -3.096 31.433 1.00 86.25 138 GLU A N 1
ATOM 1106 C CA . GLU A 1 138 ? 2.935 -4.024 30.708 1.00 86.25 138 GLU A CA 1
ATOM 1107 C C . GLU A 1 138 ? 2.973 -5.430 31.335 1.00 86.25 138 GLU A C 1
ATOM 1109 O O . GLU A 1 138 ? 3.087 -6.429 30.632 1.00 86.25 138 GLU A O 1
ATOM 1114 N N . LEU A 1 139 ? 2.771 -5.511 32.655 1.00 87.75 139 LEU A N 1
ATOM 1115 C CA . LEU A 1 139 ? 2.655 -6.758 33.421 1.00 87.75 139 LEU A CA 1
ATOM 1116 C C . LEU A 1 139 ? 1.253 -7.406 33.364 1.00 87.75 139 LEU A C 1
ATOM 1118 O O . LEU A 1 139 ? 0.991 -8.376 34.069 1.00 87.75 139 LEU A O 1
ATOM 1122 N N . GLY A 1 140 ? 0.317 -6.862 32.581 1.00 82.88 140 GLY A N 1
ATOM 1123 C CA . GLY A 1 140 ? -1.036 -7.407 32.402 1.00 82.88 140 GLY A CA 1
ATOM 1124 C C . GLY A 1 140 ? -2.055 -7.049 33.494 1.00 82.88 140 GLY A C 1
ATOM 1125 O O . GLY A 1 140 ? -3.194 -7.509 33.442 1.00 82.88 140 GLY A O 1
ATOM 1126 N N . GLN A 1 141 ? -1.694 -6.213 34.471 1.00 87.75 141 GLN A N 1
ATOM 1127 C CA . GLN A 1 141 ? -2.620 -5.747 35.511 1.00 87.75 141 GLN A CA 1
ATOM 1128 C C . GLN A 1 141 ? -3.614 -4.715 34.965 1.00 87.75 141 GLN A C 1
ATOM 1130 O O . GLN A 1 141 ? -3.233 -3.825 34.207 1.00 87.75 141 GLN A O 1
ATOM 1135 N N . THR A 1 142 ? -4.879 -4.799 35.384 1.00 87.69 142 THR A N 1
ATOM 1136 C CA . THR A 1 142 ? -5.929 -3.840 35.006 1.00 87.69 142 THR A CA 1
ATOM 1137 C C . THR A 1 142 ? -5.971 -2.673 35.997 1.00 87.69 142 THR A C 1
ATOM 1139 O O . THR A 1 142 ? -6.270 -2.877 37.171 1.00 87.69 142 THR A O 1
ATOM 1142 N N . VAL A 1 143 ? -5.708 -1.451 35.529 1.00 86.56 143 VAL A N 1
ATOM 1143 C CA . VAL A 1 143 ? -5.738 -0.217 36.332 1.00 86.56 143 VAL A CA 1
ATOM 1144 C C . VAL A 1 143 ? -6.932 0.639 35.918 1.00 86.56 143 VAL A C 1
ATOM 1146 O O . VAL A 1 143 ? -7.139 0.905 34.735 1.00 86.56 143 VAL A O 1
ATOM 1149 N N . GLY A 1 144 ? -7.727 1.077 36.896 1.00 89.00 144 GLY A N 1
ATOM 1150 C CA . GLY A 1 144 ? -8.856 1.984 36.693 1.00 89.00 144 GLY A CA 1
ATOM 1151 C C . GLY A 1 144 ? -8.550 3.395 37.197 1.00 89.00 144 GLY A C 1
ATOM 1152 O O . GLY A 1 144 ? -8.130 3.547 38.341 1.00 89.00 144 GLY A O 1
ATOM 1153 N N . LYS A 1 145 ? -8.785 4.435 36.386 1.00 87.94 145 LYS A N 1
ATOM 1154 C CA . LYS A 1 145 ? -8.630 5.839 36.811 1.00 87.94 145 LYS A CA 1
ATOM 1155 C C . LYS A 1 145 ? -9.976 6.424 37.243 1.00 87.94 145 LYS A C 1
ATOM 1157 O O . LYS A 1 145 ? -10.857 6.642 36.414 1.00 87.94 145 LYS A O 1
ATOM 1162 N N . ALA A 1 146 ? -10.136 6.710 38.530 1.00 89.62 146 ALA A N 1
ATOM 1163 C CA . ALA A 1 146 ? -11.288 7.454 39.030 1.00 89.62 146 ALA A CA 1
ATOM 1164 C C . ALA A 1 146 ? -11.012 8.961 38.932 1.00 89.62 146 ALA A C 1
ATOM 1166 O O . ALA A 1 146 ? -10.006 9.445 39.446 1.00 89.62 146 ALA A O 1
ATOM 1167 N N . TYR A 1 147 ? -11.894 9.700 38.260 1.00 86.12 147 TYR A N 1
ATOM 1168 C CA . TYR A 1 147 ? -11.865 11.161 38.262 1.00 86.12 147 TYR A CA 1
ATOM 1169 C C . TYR A 1 147 ? -12.782 11.647 39.378 1.00 86.12 147 TYR A C 1
ATOM 1171 O O . TYR A 1 147 ? -13.993 11.443 39.312 1.00 86.12 147 TYR A O 1
ATOM 1179 N N . ILE A 1 148 ? -12.195 12.248 40.406 1.00 91.25 148 ILE A N 1
ATOM 1180 C CA . ILE A 1 148 ? -12.928 12.859 41.513 1.00 91.25 148 ILE A CA 1
ATOM 1181 C C . ILE A 1 148 ? -13.183 14.317 41.130 1.00 91.25 148 ILE A C 1
ATOM 1183 O O . ILE A 1 148 ? -12.269 15.013 40.689 1.00 91.25 148 ILE A O 1
ATOM 1187 N N . GLN A 1 149 ? -14.434 14.760 41.242 1.00 89.81 149 GLN A N 1
ATOM 1188 C CA . GLN A 1 149 ? -14.793 16.155 41.001 1.00 89.81 149 GLN A CA 1
ATOM 1189 C C . GLN A 1 149 ? -14.215 17.035 42.117 1.00 89.81 149 GLN A C 1
ATOM 1191 O O . GLN A 1 149 ? -14.221 16.640 43.282 1.00 89.81 149 GLN A O 1
ATOM 1196 N N . HIS A 1 150 ? -13.729 18.227 41.766 1.00 88.69 150 HIS A N 1
ATOM 1197 C CA . HIS A 1 150 ? -13.332 19.222 42.759 1.00 88.69 150 HIS A CA 1
ATOM 1198 C C . HIS A 1 150 ? -14.552 19.609 43.609 1.00 88.69 150 HIS A C 1
ATOM 1200 O O . HIS A 1 150 ? -15.591 19.978 43.062 1.00 88.69 150 HIS A O 1
ATOM 1206 N N . GLN A 1 151 ? -14.449 19.453 44.930 1.00 87.31 151 GLN A N 1
ATOM 1207 C CA . GLN A 1 151 ? -15.528 19.757 45.863 1.00 87.31 151 GLN A CA 1
ATOM 1208 C C . GLN A 1 151 ? -15.292 21.133 46.491 1.00 87.31 151 GLN A C 1
ATOM 1210 O O . GLN A 1 151 ? -14.441 21.275 47.367 1.00 87.31 151 GLN A O 1
ATOM 1215 N N . ASP A 1 152 ? -16.089 22.121 46.087 1.00 86.94 152 ASP A N 1
ATOM 1216 C CA . ASP A 1 152 ? -16.067 23.452 46.692 1.00 86.94 152 ASP A CA 1
ATOM 1217 C C . ASP A 1 152 ? -16.752 23.418 48.066 1.00 86.94 152 ASP A C 1
ATOM 1219 O O . ASP A 1 152 ? -17.970 23.284 48.188 1.00 86.94 152 ASP A O 1
ATOM 1223 N N . LEU A 1 153 ? -15.962 23.528 49.136 1.00 84.50 153 LEU A N 1
ATOM 1224 C CA . LEU A 1 153 ? -16.463 23.487 50.518 1.00 84.50 153 LEU A CA 1
ATOM 1225 C C . LEU A 1 153 ? -17.031 24.832 50.993 1.00 84.50 153 LEU A C 1
ATOM 1227 O O . LEU A 1 153 ? -17.752 24.881 51.986 1.00 84.50 153 LEU A O 1
ATOM 1231 N N . ASN A 1 154 ? -16.760 25.914 50.263 1.00 83.12 154 ASN A N 1
ATOM 1232 C CA . ASN A 1 154 ? -17.202 27.264 50.620 1.00 83.12 154 ASN A CA 1
ATOM 1233 C C . ASN A 1 154 ? -18.709 27.472 50.405 1.00 83.12 154 ASN A C 1
ATOM 1235 O O . ASN A 1 154 ? -19.318 28.313 51.061 1.00 83.12 154 ASN A O 1
ATOM 1239 N N . THR A 1 155 ? -19.334 26.684 49.527 1.00 81.06 155 THR A N 1
ATOM 1240 C CA . THR A 1 155 ? -20.790 26.695 49.319 1.00 81.06 155 THR A CA 1
ATOM 1241 C C . THR A 1 155 ? -21.537 25.817 50.324 1.00 81.06 155 THR A C 1
ATOM 1243 O O . THR A 1 155 ? -22.769 25.777 50.319 1.00 81.06 155 THR A O 1
ATOM 1246 N N . LEU A 1 156 ? -20.821 25.076 51.177 1.00 81.31 156 LEU A N 1
ATOM 1247 C CA . LEU A 1 156 ? -21.431 24.147 52.114 1.00 81.31 156 LEU A CA 1
ATOM 1248 C C . LEU A 1 156 ? -21.995 24.914 53.316 1.00 81.31 156 LEU A C 1
ATOM 1250 O O . LEU A 1 156 ? -21.275 25.312 54.231 1.00 81.31 156 LEU A O 1
ATOM 1254 N N . ALA A 1 157 ? -23.314 25.103 53.336 1.00 80.88 157 ALA A N 1
ATOM 1255 C CA . ALA A 1 157 ? -24.004 25.675 54.483 1.00 80.88 157 ALA A CA 1
ATOM 1256 C C . ALA A 1 157 ? -23.946 24.701 55.673 1.00 80.88 157 ALA A C 1
ATOM 1258 O O . ALA A 1 157 ? -24.759 23.783 55.799 1.00 80.88 157 ALA A O 1
ATOM 1259 N N . LEU A 1 158 ? -22.974 24.900 56.563 1.00 82.81 158 LEU A N 1
ATOM 1260 C CA . L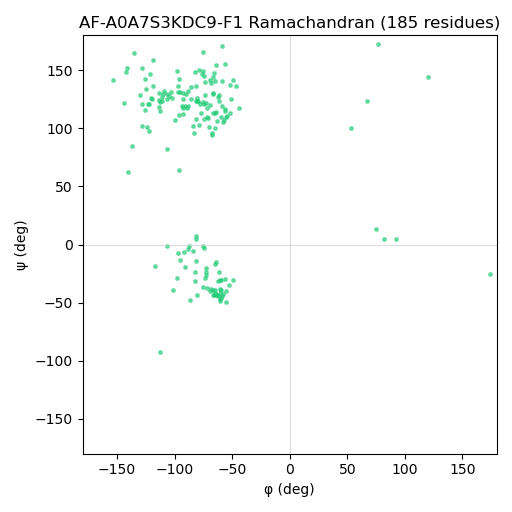EU A 1 158 ? -22.897 24.153 57.812 1.00 82.81 158 LEU A CA 1
ATOM 1261 C C . LEU A 1 158 ? -24.058 24.551 58.726 1.00 82.81 158 LEU A C 1
ATOM 1263 O O . LEU A 1 158 ? -24.407 25.729 58.864 1.00 82.81 158 LEU A O 1
ATOM 1267 N N . LYS A 1 159 ? -24.648 23.559 59.401 1.00 82.62 159 LYS A N 1
ATOM 1268 C CA . LYS A 1 159 ? -25.621 23.816 60.462 1.00 82.62 159 LYS A CA 1
ATOM 1269 C C . LYS A 1 159 ? -24.951 24.709 61.498 1.00 82.62 159 LYS A C 1
ATOM 1271 O O . LYS A 1 159 ? -23.993 24.289 62.142 1.00 82.62 159 LYS A O 1
ATOM 1276 N N . LYS A 1 160 ? -25.481 25.922 61.674 1.00 77.38 160 LYS A N 1
ATOM 1277 C CA . LYS A 1 160 ? -25.002 26.847 62.703 1.00 77.38 160 LYS A CA 1
ATOM 1278 C C . LYS A 1 160 ? -25.091 26.126 64.052 1.00 77.38 160 LYS A C 1
ATOM 1280 O O . LYS A 1 160 ? -26.207 25.775 64.460 1.00 77.38 160 LYS A O 1
ATOM 1285 N N . PRO A 1 161 ? -23.963 25.840 64.728 1.00 77.88 161 PRO A N 1
ATOM 1286 C CA . PRO A 1 161 ? -24.033 25.239 66.046 1.00 77.88 161 PRO A CA 1
ATOM 1287 C C . PRO A 1 161 ? -24.826 26.186 66.944 1.00 77.88 161 PRO A C 1
ATOM 1289 O O . PRO A 1 161 ? -24.689 27.409 66.851 1.00 77.88 161 PRO A O 1
ATOM 1292 N N . LYS A 1 162 ? -25.682 25.635 67.813 1.00 75.69 162 LYS A N 1
ATOM 1293 C CA . LYS A 1 162 ? -26.270 26.443 68.883 1.00 75.69 162 LYS A CA 1
ATOM 1294 C C . LYS A 1 162 ? -25.101 26.972 69.705 1.00 75.69 162 LYS A C 1
ATOM 1296 O O . LYS A 1 162 ? -24.406 26.192 70.355 1.00 75.69 162 LYS A O 1
ATOM 1301 N N . ARG A 1 163 ? -24.864 28.281 69.612 1.00 68.00 163 ARG A N 1
ATOM 1302 C CA . ARG A 1 163 ? -23.815 28.988 70.340 1.00 68.00 163 ARG A CA 1
ATOM 1303 C C .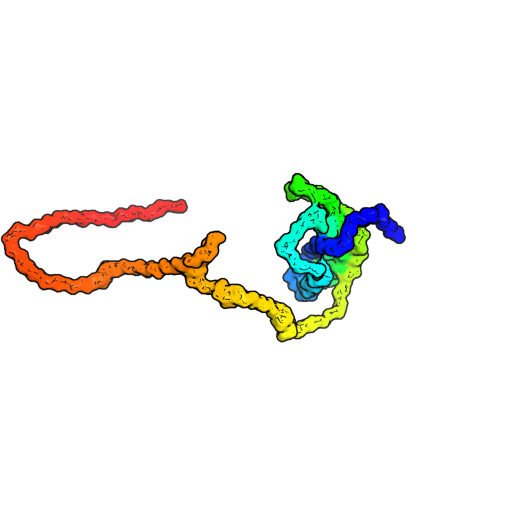 ARG A 1 163 ? -24.040 28.684 71.821 1.00 68.00 163 ARG A C 1
ATOM 1305 O O . ARG A 1 163 ? -25.050 29.106 72.386 1.00 68.00 163 ARG A O 1
ATOM 1312 N N . LYS A 1 164 ? -23.157 27.899 72.445 1.00 63.16 164 LYS A N 1
ATOM 1313 C CA . LYS A 1 164 ? -23.084 27.916 73.907 1.00 63.16 164 LYS A CA 1
ATOM 1314 C C . LYS A 1 164 ? -22.700 29.349 74.258 1.00 63.16 164 LYS A C 1
ATOM 1316 O O . LYS A 1 164 ? -21.805 29.900 73.619 1.00 63.16 164 LYS A O 1
ATOM 1321 N N . LYS A 1 165 ? -23.459 29.975 75.161 1.00 51.28 165 LYS A N 1
ATOM 1322 C CA . LYS A 1 165 ? -23.179 31.336 75.622 1.00 51.28 165 LYS A CA 1
ATOM 1323 C C . LYS A 1 165 ? -21.716 31.370 76.057 1.00 51.28 165 LYS A C 1
ATOM 1325 O O . LYS A 1 165 ? -21.349 30.672 76.997 1.00 51.28 165 LYS A O 1
ATOM 1330 N N . ILE A 1 166 ? -20.904 32.116 75.317 1.00 59.47 166 ILE A N 1
ATOM 1331 C CA . ILE A 1 166 ? -19.592 32.535 75.788 1.00 59.47 166 ILE A CA 1
ATOM 1332 C C . ILE A 1 166 ? -19.924 33.474 76.942 1.00 59.47 166 ILE A C 1
ATOM 1334 O O . ILE A 1 166 ? -20.620 34.470 76.747 1.00 59.47 166 ILE A O 1
ATOM 1338 N N . ILE A 1 167 ? -19.576 33.051 78.150 1.00 51.72 167 ILE A N 1
ATOM 1339 C CA . ILE A 1 167 ? -19.618 33.906 79.331 1.00 51.72 167 ILE A CA 1
ATOM 1340 C C . ILE A 1 167 ? -18.534 34.962 79.089 1.00 51.72 167 ILE A C 1
ATOM 1342 O O . ILE A 1 167 ? -17.448 34.608 78.635 1.00 51.72 167 ILE A O 1
ATOM 1346 N N . GLU A 1 168 ? -18.880 36.236 79.268 1.00 48.12 168 GLU A N 1
ATOM 1347 C CA . GLU A 1 168 ? -18.029 37.401 78.991 1.00 48.12 168 GLU A CA 1
ATOM 1348 C C . GLU A 1 168 ? -16.599 37.183 79.510 1.00 48.12 168 GLU A C 1
ATOM 1350 O O . GLU A 1 168 ? -16.402 36.976 80.706 1.00 48.12 168 GLU A O 1
ATOM 1355 N N . GLY A 1 169 ? -15.613 37.179 78.602 1.00 52.22 169 GLY A N 1
ATOM 1356 C CA . GLY A 1 169 ? -14.212 36.981 78.978 1.00 52.22 169 GLY A CA 1
ATOM 1357 C C . GLY A 1 169 ? -13.184 36.857 77.848 1.00 52.22 169 GLY A C 1
ATOM 1358 O O . GLY A 1 169 ? -12.043 37.219 78.086 1.00 52.22 169 GLY A O 1
ATOM 1359 N N . ASP A 1 170 ? -13.545 36.424 76.635 1.00 49.12 170 ASP A N 1
ATOM 1360 C CA . ASP A 1 170 ? -12.567 36.274 75.538 1.00 49.12 170 ASP A CA 1
ATOM 1361 C C . ASP A 1 170 ? -13.032 36.986 74.259 1.00 49.12 170 ASP A C 1
ATOM 1363 O O . ASP A 1 170 ? -13.882 36.488 73.512 1.00 49.12 170 ASP A O 1
ATOM 1367 N N . GLU A 1 171 ? -12.461 38.163 73.995 1.00 44.91 171 GLU A N 1
ATOM 1368 C CA . GLU A 1 171 ? -12.435 38.760 72.659 1.00 44.91 171 GLU A CA 1
ATOM 1369 C C . GLU A 1 171 ? -11.302 38.118 71.840 1.00 44.91 171 GLU A C 1
ATOM 1371 O O . GLU A 1 171 ? -10.143 38.210 72.246 1.00 44.91 171 GLU A O 1
ATOM 1376 N N . PRO A 1 172 ? -11.559 37.519 70.663 1.00 40.84 172 PRO A N 1
ATOM 1377 C CA . PRO A 1 172 ? -10.499 37.311 69.692 1.00 40.84 172 PRO A CA 1
ATOM 1378 C C . PRO A 1 172 ? -10.220 38.635 68.969 1.00 40.84 172 PRO A C 1
ATOM 1380 O O . PRO A 1 172 ? -11.099 39.232 68.341 1.00 40.84 172 PRO A O 1
ATOM 1383 N N . SER A 1 173 ? -8.973 39.075 69.093 1.00 41.03 173 SER A N 1
ATOM 1384 C CA . SER A 1 173 ? -8.368 40.226 68.434 1.00 41.03 173 SER A CA 1
ATOM 1385 C C . SER A 1 173 ? -8.669 40.277 66.932 1.00 41.03 173 SER A C 1
ATOM 1387 O O . SER A 1 173 ? -8.581 39.286 66.207 1.00 41.03 173 SER A O 1
ATOM 1389 N N . LYS A 1 174 ? -8.998 41.480 66.452 1.00 44.91 174 LYS A N 1
ATOM 1390 C CA . LYS A 1 174 ? -8.984 41.823 65.027 1.00 44.91 174 LYS A CA 1
ATOM 1391 C C . LYS A 1 174 ? -7.542 41.749 64.520 1.00 44.91 174 LYS A C 1
ATOM 1393 O O . LYS A 1 174 ? -6.744 42.604 64.890 1.00 44.91 174 LYS A O 1
ATOM 1398 N N . GLU A 1 175 ? -7.230 40.809 63.632 1.00 36.69 175 GLU A N 1
ATOM 1399 C CA . GLU A 1 175 ? -6.010 40.865 62.820 1.00 36.69 175 GLU A CA 1
ATOM 1400 C C . GLU A 1 175 ? -6.317 40.746 61.322 1.00 36.69 175 GLU A C 1
ATOM 1402 O O . GLU A 1 175 ? -6.808 39.733 60.834 1.00 36.69 175 GLU A O 1
ATOM 1407 N N . ALA A 1 176 ? -5.996 41.855 60.651 1.00 35.19 176 ALA A N 1
ATOM 1408 C CA . ALA A 1 176 ? -5.465 42.007 59.301 1.00 35.19 176 ALA A CA 1
ATOM 1409 C C . ALA A 1 176 ? -6.197 41.336 58.125 1.00 35.19 176 ALA A C 1
ATOM 1411 O O . ALA A 1 176 ? -5.935 40.197 57.741 1.00 35.19 176 ALA A O 1
ATOM 1412 N N . GLU A 1 177 ? -6.973 42.164 57.424 1.00 42.78 177 GLU A N 1
ATOM 1413 C CA . GLU A 1 177 ? -7.041 42.118 55.964 1.00 42.78 177 GLU A CA 1
ATOM 1414 C C . GLU A 1 177 ? -5.611 42.157 55.386 1.00 42.78 177 GLU A C 1
ATOM 1416 O O . GLU A 1 177 ? -4.832 43.066 55.682 1.00 42.78 177 GLU A O 1
ATOM 1421 N N . LYS A 1 178 ? -5.258 41.171 54.555 1.00 36.94 178 LYS A N 1
ATOM 1422 C CA . LYS A 1 178 ? -4.178 41.291 53.571 1.00 36.94 178 LYS A CA 1
ATOM 1423 C C . LYS A 1 178 ? -4.770 41.091 52.184 1.00 36.94 178 LYS A C 1
ATOM 1425 O O . LYS A 1 178 ? -5.455 40.103 51.927 1.00 36.94 178 LYS A O 1
ATOM 1430 N N . GLU A 1 179 ? -4.509 42.084 51.346 1.00 40.00 179 GLU A N 1
ATOM 1431 C CA . GLU A 1 179 ? -4.937 42.226 49.961 1.00 40.00 179 GLU A CA 1
ATOM 1432 C C . GLU A 1 179 ? -4.519 41.047 49.062 1.00 40.00 179 GLU A C 1
ATOM 1434 O O . GLU A 1 179 ? -3.521 40.373 49.340 1.00 40.00 179 GLU A O 1
ATOM 1439 N N . PRO A 1 180 ? -5.247 40.805 47.955 1.00 37.28 180 PRO A N 1
ATOM 1440 C CA . PRO A 1 180 ? -4.850 39.836 46.943 1.00 37.28 180 PRO A CA 1
ATOM 1441 C C . PRO A 1 180 ? -3.604 40.321 46.189 1.00 37.28 180 PRO A C 1
ATOM 1443 O O . PRO A 1 180 ? -3.628 41.356 45.524 1.00 37.28 180 PRO A O 1
ATOM 1446 N N . SER A 1 181 ? -2.524 39.538 46.244 1.00 37.50 181 SER A N 1
ATOM 1447 C CA . SER A 1 181 ? -1.386 39.683 45.338 1.00 37.50 181 SER A CA 1
ATOM 1448 C C . SER A 1 181 ? -1.846 39.403 43.908 1.00 37.50 181 SER A C 1
ATOM 1450 O O . SER A 1 181 ? -2.122 38.263 43.529 1.00 37.50 181 SER A O 1
ATOM 1452 N N . ASN A 1 182 ? -1.953 40.482 43.144 1.00 42.00 182 ASN A N 1
ATOM 1453 C CA . ASN A 1 182 ? -2.022 40.496 41.697 1.00 42.00 182 ASN A CA 1
ATOM 1454 C C . ASN A 1 182 ? -0.639 40.108 41.151 1.00 42.00 182 ASN A C 1
ATOM 1456 O O . ASN A 1 182 ? 0.280 40.911 41.254 1.00 42.00 182 ASN A O 1
ATOM 1460 N N . ASP A 1 183 ? -0.506 38.915 40.576 1.00 36.25 183 ASP A N 1
ATOM 1461 C CA . ASP A 1 183 ? 0.576 38.605 39.636 1.00 36.25 183 ASP A CA 1
ATOM 1462 C C . ASP A 1 183 ? -0.060 38.150 38.323 1.00 36.25 183 ASP A C 1
ATOM 1464 O O . ASP A 1 183 ? -0.507 37.011 38.155 1.00 36.25 183 ASP A O 1
ATOM 1468 N N . GLY A 1 184 ? -0.151 39.108 37.405 1.00 40.47 184 GLY A N 1
ATOM 1469 C CA . GLY A 1 184 ? -0.363 38.864 35.992 1.00 40.47 184 GLY A CA 1
ATOM 1470 C C . GLY A 1 184 ? 0.972 38.873 35.248 1.00 40.47 184 GLY A C 1
ATOM 1471 O O . GLY A 1 184 ? 1.821 39.718 35.513 1.00 40.47 184 GLY A O 1
ATOM 1472 N N . SER A 1 185 ? 1.051 37.968 34.267 1.00 39.81 185 SER A N 1
ATOM 1473 C CA . SER A 1 185 ? 1.941 37.918 33.093 1.00 39.81 185 SER A CA 1
ATOM 1474 C C . SER A 1 185 ? 3.442 37.699 33.310 1.00 39.81 185 SER A C 1
ATOM 1476 O O . SER A 1 185 ? 4.122 38.556 33.853 1.00 39.81 185 SER A O 1
ATOM 1478 N N . ASP A 1 186 ? 3.984 36.650 32.682 1.00 36.06 186 ASP A N 1
ATOM 1479 C CA . ASP A 1 186 ? 4.625 36.870 31.380 1.00 36.06 186 ASP A CA 1
ATOM 1480 C C . ASP A 1 186 ? 4.607 35.603 30.496 1.00 36.06 186 ASP A C 1
ATOM 1482 O O . ASP A 1 186 ? 4.690 34.484 31.001 1.00 36.06 186 ASP A O 1
ATOM 1486 N N . SER A 1 187 ? 4.395 35.873 29.205 1.00 40.16 187 SER A N 1
ATOM 1487 C CA . SER A 1 187 ? 4.759 35.197 27.944 1.00 40.16 187 SER A CA 1
ATOM 1488 C C . SER A 1 187 ? 5.249 33.743 27.912 1.00 40.16 187 SER A C 1
ATOM 1490 O O . SER A 1 187 ? 6.251 33.406 28.577 1.00 40.16 187 SER A O 1
#

Sequence (187 aa):
MVEFKNKISIEIGQQPILLFQGDPFDLSENHIKFKNMMIDFFRIKHLKSTNILASQRIICFTAQENNTPIMLQHFEAGTINEGLAGDSNIELTEIGPKIEMSIRRVKHADHEAWKAATKVKKSKAKIIQKKRNISHNELGQTVGKAYIQHQDLNTLALKKPKRKKIIEGDEPSKEAEKEPSNDGSDS

Organism: Euplotes crassus (NCBI:txid5936)

Solvent-accessible surface area (backbone atoms only — not comparable to full-atom values): 12664 Å² total; per-residue (Å²): 134,87,78,81,86,68,82,80,81,78,66,90,86,59,60,56,47,79,44,81,45,49,65,32,50,81,71,35,71,70,39,33,51,47,50,54,51,52,54,57,71,61,52,84,71,95,68,96,72,80,62,71,68,67,53,34,42,35,40,38,38,40,30,82,45,88,86,50,54,36,36,36,40,27,32,36,46,55,90,60,45,85,87,45,73,82,54,91,80,76,58,72,44,82,71,51,70,76,44,81,44,72,91,78,88,83,84,79,78,54,70,68,62,48,55,61,71,68,55,73,76,68,51,73,70,64,75,71,60,81,56,84,54,58,49,69,48,98,88,69,49,79,46,72,64,83,86,78,78,87,79,76,66,87,78,58,82,69,80,77,72,82,76,71,82,78,70,92,82,81,82,83,78,90,77,77,93,75,80,82,84,84,83,78,87,82,135

Mean predicted aligned error: 15.39 Å